Protein AF-A0A7C1SE08-F1 (afdb_monomer_lite)

Structure (mmCIF, N/CA/C/O backbone):
data_AF-A0A7C1SE08-F1
#
_entry.id   AF-A0A7C1SE08-F1
#
loop_
_atom_site.group_PDB
_atom_site.id
_atom_site.type_symbol
_atom_site.label_atom_id
_atom_site.label_alt_id
_atom_site.label_comp_id
_atom_site.label_asym_id
_atom_site.label_entity_id
_atom_site.label_seq_id
_atom_site.pdbx_PDB_ins_code
_atom_site.Cartn_x
_atom_site.Cartn_y
_atom_site.Cartn_z
_atom_site.occupancy
_atom_site.B_iso_or_equiv
_atom_site.auth_seq_id
_atom_site.auth_comp_id
_atom_site.auth_asym_id
_atom_site.auth_atom_id
_atom_site.pdbx_PDB_model_num
ATOM 1 N N . MET A 1 1 ? 2.622 20.013 -1.607 1.00 65.94 1 MET A N 1
ATOM 2 C CA . MET A 1 1 ? 3.720 19.716 -0.665 1.00 65.94 1 MET A CA 1
ATOM 3 C C . MET A 1 1 ? 4.089 18.278 -0.901 1.00 65.94 1 MET A C 1
ATOM 5 O O . MET A 1 1 ? 3.210 17.428 -0.810 1.00 65.94 1 MET A O 1
ATOM 9 N N . ASN A 1 2 ? 5.343 18.041 -1.253 1.00 85.00 2 ASN A N 1
ATOM 10 C CA . ASN A 1 2 ? 5.861 16.715 -1.514 1.00 85.00 2 ASN A CA 1
ATOM 11 C C . ASN A 1 2 ? 5.865 15.895 -0.222 1.00 85.00 2 ASN A C 1
ATOM 13 O O . ASN A 1 2 ? 6.153 16.416 0.859 1.00 85.00 2 ASN A O 1
ATOM 17 N N . LYS A 1 3 ? 5.528 14.614 -0.337 1.00 89.38 3 LYS A N 1
ATOM 18 C CA . LYS A 1 3 ? 5.565 13.662 0.776 1.00 89.38 3 LYS A CA 1
ATOM 19 C C . LYS A 1 3 ? 6.425 12.482 0.367 1.00 89.38 3 LYS A C 1
ATOM 21 O O . LYS A 1 3 ? 6.331 12.016 -0.763 1.00 89.38 3 LYS A O 1
ATOM 26 N N . ILE A 1 4 ? 7.257 12.015 1.288 1.00 93.31 4 ILE A N 1
ATOM 27 C CA . ILE A 1 4 ? 8.080 10.823 1.098 1.00 93.31 4 ILE A CA 1
ATOM 28 C C . ILE A 1 4 ? 7.867 9.930 2.309 1.00 93.31 4 ILE A C 1
ATOM 30 O O . ILE A 1 4 ? 7.887 10.412 3.446 1.00 93.31 4 ILE A O 1
ATOM 34 N N . LYS A 1 5 ? 7.648 8.639 2.073 1.00 92.38 5 LYS A N 1
ATOM 35 C CA . LYS A 1 5 ? 7.563 7.635 3.128 1.00 92.38 5 LYS A CA 1
ATOM 36 C C . LYS A 1 5 ? 8.335 6.399 2.709 1.00 92.38 5 LYS A C 1
ATOM 38 O O . LYS A 1 5 ? 8.079 5.850 1.648 1.00 92.38 5 LYS A O 1
ATOM 43 N N . VAL A 1 6 ? 9.241 5.965 3.572 1.00 94.88 6 VAL A N 1
ATOM 44 C CA . VAL A 1 6 ? 9.980 4.713 3.414 1.00 94.88 6 VAL A CA 1
ATOM 45 C C . VAL A 1 6 ? 9.504 3.697 4.437 1.00 94.88 6 VAL A C 1
ATOM 47 O O . VAL A 1 6 ? 9.004 4.071 5.505 1.00 94.88 6 VAL A O 1
ATOM 50 N N . GLY A 1 7 ? 9.663 2.421 4.127 1.00 93.06 7 GLY A N 1
ATOM 51 C CA . GLY A 1 7 ? 9.346 1.343 5.049 1.00 93.06 7 GLY A CA 1
ATOM 52 C C . GLY A 1 7 ? 9.800 -0.005 4.520 1.00 93.06 7 GLY A C 1
ATOM 53 O O . GLY A 1 7 ? 10.471 -0.088 3.495 1.00 93.06 7 GLY A O 1
ATOM 54 N N . HIS A 1 8 ? 9.434 -1.048 5.252 1.00 95.31 8 HIS A N 1
ATOM 55 C CA . HIS A 1 8 ? 9.582 -2.425 4.811 1.00 95.31 8 HIS A CA 1
ATOM 56 C C . HIS A 1 8 ? 8.419 -3.260 5.341 1.00 95.31 8 HIS A C 1
ATOM 58 O O . HIS A 1 8 ? 7.727 -2.833 6.275 1.00 95.31 8 HIS A O 1
ATOM 64 N N . TYR A 1 9 ? 8.211 -4.427 4.748 1.00 92.69 9 TYR A N 1
ATOM 65 C CA . TYR A 1 9 ? 7.301 -5.446 5.249 1.00 92.69 9 TYR A CA 1
ATOM 66 C C . TYR A 1 9 ? 7.782 -6.842 4.834 1.00 92.69 9 TYR A C 1
ATOM 68 O O . TYR A 1 9 ? 8.496 -6.990 3.846 1.00 92.69 9 TYR A O 1
ATOM 76 N N . GLU A 1 10 ? 7.380 -7.850 5.602 1.00 94.81 10 GLU A N 1
ATOM 77 C CA . GLU A 1 10 ? 7.523 -9.265 5.252 1.00 94.81 10 GLU A CA 1
ATOM 78 C C . GLU A 1 10 ? 6.186 -9.743 4.669 1.00 94.81 10 GLU A C 1
ATOM 80 O O . GLU A 1 10 ? 5.126 -9.504 5.259 1.00 94.81 10 GLU A O 1
ATOM 85 N N . ALA A 1 11 ? 6.220 -10.328 3.476 1.00 92.00 11 ALA A N 1
ATOM 86 C CA . ALA A 1 11 ? 5.040 -10.818 2.773 1.00 92.00 11 ALA A CA 1
ATOM 87 C C . ALA A 1 11 ? 4.552 -12.170 3.331 1.00 92.00 11 ALA A C 1
ATOM 89 O O . ALA A 1 11 ? 5.339 -12.948 3.862 1.00 92.00 11 ALA A O 1
ATOM 90 N N . ASP A 1 12 ? 3.258 -12.466 3.156 1.00 91.25 12 ASP A N 1
ATOM 91 C CA . ASP A 1 12 ? 2.594 -13.716 3.588 1.00 91.25 12 ASP A CA 1
ATOM 92 C C . ASP A 1 12 ? 1.600 -14.211 2.516 1.00 91.25 12 ASP A C 1
ATOM 94 O O . ASP A 1 12 ? 0.405 -14.349 2.772 1.00 91.25 12 ASP A O 1
ATOM 98 N N . ASP A 1 13 ? 2.058 -14.342 1.262 1.00 89.69 13 ASP A N 1
ATOM 99 C CA . ASP A 1 13 ? 1.285 -14.789 0.074 1.00 89.69 13 ASP A CA 1
ATOM 100 C C . ASP A 1 13 ? 0.012 -13.975 -0.275 1.00 89.69 13 ASP A C 1
ATOM 102 O O . ASP A 1 13 ? -0.716 -14.276 -1.225 1.00 89.69 13 ASP A O 1
ATOM 106 N N . GLY A 1 14 ? -0.304 -12.955 0.520 1.00 90.50 14 GLY A N 1
ATOM 107 C CA . GLY A 1 14 ? -1.557 -12.219 0.482 1.00 90.50 14 GLY A CA 1
ATOM 108 C C . GLY A 1 14 ? -1.449 -10.846 -0.166 1.00 90.50 14 GLY A C 1
ATOM 109 O O . GLY A 1 14 ? -0.377 -10.334 -0.478 1.00 90.50 14 GLY A O 1
ATOM 110 N N . ILE A 1 15 ? -2.612 -10.215 -0.325 1.00 89.56 15 ILE A N 1
ATOM 111 C CA . ILE A 1 15 ? -2.698 -8.806 -0.707 1.00 89.56 15 ILE A CA 1
ATOM 112 C C . ILE A 1 15 ? -2.131 -7.952 0.428 1.00 89.56 15 ILE A C 1
ATOM 114 O O . ILE A 1 15 ? -2.574 -8.060 1.576 1.00 89.56 15 ILE A O 1
ATOM 118 N N . VAL A 1 16 ? -1.229 -7.034 0.092 1.00 89.62 16 VAL A N 1
ATOM 119 C CA . VAL A 1 16 ? -0.645 -6.097 1.055 1.00 89.62 16 VAL A CA 1
ATOM 120 C C . VAL A 1 16 ? -1.288 -4.729 0.880 1.00 89.62 16 VAL A C 1
ATOM 122 O O . VAL A 1 16 ? -1.352 -4.185 -0.217 1.00 89.62 16 VAL A O 1
ATOM 125 N N . ASN A 1 17 ? -1.770 -4.155 1.980 1.00 87.44 17 ASN A N 1
ATOM 126 C CA . ASN A 1 17 ? -2.315 -2.801 2.001 1.00 87.44 17 ASN A CA 1
ATOM 127 C C . ASN A 1 17 ? -1.356 -1.914 2.786 1.00 87.44 17 ASN A C 1
ATOM 129 O O . ASN A 1 17 ? -1.177 -2.114 3.989 1.00 87.44 17 ASN A O 1
ATOM 133 N N . LEU A 1 18 ? -0.741 -0.942 2.112 1.00 87.12 18 LEU A N 1
ATOM 134 C CA . LEU A 1 18 ? 0.211 -0.029 2.738 1.00 87.12 18 LEU A CA 1
ATOM 135 C C . LEU A 1 18 ? -0.448 1.329 3.015 1.00 87.12 18 LEU A C 1
ATOM 137 O O . LEU A 1 18 ? -0.583 2.138 2.095 1.00 87.12 18 LEU A O 1
ATOM 141 N N . PRO A 1 19 ? -0.811 1.637 4.279 1.00 83.31 19 PRO A N 1
ATOM 142 C CA . PRO A 1 19 ? -1.336 2.945 4.655 1.00 83.31 19 PRO A CA 1
ATOM 143 C C . PRO A 1 19 ? -0.211 3.974 4.713 1.00 83.31 19 PRO A C 1
ATOM 145 O O . PRO A 1 19 ? 0.543 4.102 5.689 1.00 83.31 19 PRO A O 1
ATOM 148 N N . LEU A 1 20 ? -0.093 4.749 3.642 1.00 83.62 20 LEU A N 1
ATOM 149 C CA . LEU A 1 20 ? 0.953 5.752 3.494 1.00 83.62 20 LEU A CA 1
ATOM 150 C C . LEU A 1 20 ? 0.546 7.101 4.102 1.00 83.62 20 LEU A C 1
ATOM 152 O O . LEU A 1 20 ? 1.415 7.831 4.582 1.00 83.62 20 LEU A O 1
ATOM 156 N N . GLY A 1 21 ? -0.759 7.385 4.186 1.00 80.50 21 GLY A N 1
ATOM 157 C CA . GLY A 1 21 ? -1.307 8.690 4.588 1.00 80.50 21 GLY A CA 1
ATOM 158 C C . GLY A 1 21 ? -1.308 9.713 3.443 1.00 80.50 21 GLY A C 1
ATOM 159 O O . GLY A 1 21 ? -1.426 10.922 3.659 1.00 80.50 21 GLY A O 1
ATOM 160 N N . PHE A 1 22 ? -1.084 9.224 2.226 1.00 85.75 22 PHE A N 1
ATOM 161 C CA . PHE A 1 22 ? -1.256 9.908 0.953 1.00 85.75 22 PHE A CA 1
ATOM 162 C C . PHE A 1 22 ? -1.278 8.858 -0.159 1.00 85.75 22 PHE A C 1
ATOM 164 O O . PHE A 1 22 ? -0.749 7.764 0.026 1.00 85.75 22 PHE A O 1
ATOM 171 N N . ILE A 1 23 ? -1.857 9.194 -1.310 1.00 89.69 23 ILE A N 1
ATOM 172 C CA . ILE A 1 23 ? -1.666 8.394 -2.522 1.00 89.69 23 ILE A CA 1
ATOM 173 C C . ILE A 1 23 ? -0.328 8.816 -3.138 1.00 89.69 23 ILE A C 1
ATOM 175 O O . ILE A 1 23 ? -0.188 10.002 -3.470 1.00 89.69 23 ILE A O 1
ATOM 179 N N . PRO A 1 24 ? 0.662 7.919 -3.257 1.00 93.00 24 PRO A N 1
ATOM 180 C CA . PRO A 1 24 ? 1.905 8.248 -3.936 1.00 93.00 24 PRO A CA 1
ATOM 181 C C . PRO A 1 24 ? 1.669 8.467 -5.433 1.00 93.00 24 PRO A C 1
ATOM 183 O O . PRO A 1 24 ? 0.762 7.889 -6.025 1.00 93.00 24 PRO A O 1
ATOM 186 N N . ASP A 1 25 ? 2.508 9.300 -6.037 1.00 95.06 25 ASP A N 1
ATOM 187 C CA . ASP A 1 25 ? 2.645 9.392 -7.491 1.00 95.06 25 ASP A CA 1
ATOM 188 C C . ASP A 1 25 ? 3.605 8.318 -8.011 1.00 95.06 25 ASP A C 1
ATOM 190 O O . ASP A 1 25 ? 3.446 7.854 -9.136 1.00 95.06 25 ASP A O 1
ATOM 194 N N . VAL A 1 26 ? 4.581 7.914 -7.184 1.00 95.75 26 VAL A N 1
ATOM 195 C CA . VAL A 1 26 ? 5.557 6.861 -7.486 1.00 95.75 26 VAL A CA 1
ATOM 196 C C . VAL A 1 26 ? 5.765 5.959 -6.277 1.00 95.75 26 VAL A C 1
ATOM 198 O O . VAL A 1 26 ? 5.911 6.442 -5.148 1.00 95.75 26 VAL A O 1
ATOM 201 N N . ILE A 1 27 ? 5.834 4.658 -6.536 1.00 96.94 27 ILE A N 1
ATOM 202 C CA . ILE A 1 27 ? 6.339 3.650 -5.609 1.00 96.94 27 ILE A CA 1
ATOM 203 C C . ILE A 1 27 ? 7.516 2.926 -6.248 1.00 96.94 27 ILE A C 1
ATOM 205 O O . ILE A 1 27 ? 7.426 2.458 -7.382 1.00 96.94 27 ILE A O 1
ATOM 209 N N . ASP A 1 28 ? 8.595 2.839 -5.479 1.00 97.62 28 ASP A N 1
ATOM 210 C CA . ASP A 1 28 ? 9.741 1.974 -5.726 1.00 97.62 28 ASP A CA 1
ATOM 211 C C . ASP A 1 28 ? 9.775 0.908 -4.630 1.00 97.62 28 ASP A C 1
ATOM 213 O O . ASP A 1 28 ? 9.623 1.242 -3.450 1.00 97.62 28 ASP A O 1
ATOM 217 N N . MET A 1 29 ? 9.958 -0.354 -5.007 1.00 97.50 29 MET A N 1
ATOM 218 C CA . MET A 1 29 ? 10.061 -1.479 -4.084 1.00 97.50 29 MET A CA 1
ATOM 219 C C . MET A 1 29 ? 11.193 -2.415 -4.486 1.00 97.50 29 MET A C 1
ATOM 221 O O . MET A 1 29 ? 11.303 -2.776 -5.654 1.00 97.50 29 MET A O 1
ATOM 225 N N . ASP A 1 30 ? 11.983 -2.844 -3.510 1.00 97.56 30 ASP A N 1
ATOM 226 C CA . ASP A 1 30 ? 13.096 -3.771 -3.690 1.00 97.56 30 ASP A CA 1
ATOM 227 C C . ASP A 1 30 ? 12.901 -4.989 -2.789 1.00 97.56 30 ASP A C 1
ATOM 229 O O . ASP A 1 30 ? 12.692 -4.848 -1.578 1.00 97.56 30 ASP A O 1
ATOM 233 N N . GLU A 1 31 ? 12.982 -6.180 -3.377 1.00 96.50 31 GLU A N 1
ATOM 234 C CA . GLU A 1 31 ? 13.095 -7.424 -2.626 1.00 96.50 31 GLU A CA 1
ATOM 235 C C . GLU A 1 31 ? 14.503 -7.516 -2.024 1.00 96.50 31 GLU A C 1
ATOM 237 O O . GLU A 1 31 ? 15.511 -7.214 -2.667 1.00 96.50 31 GLU A O 1
ATOM 242 N N . VAL A 1 32 ? 14.596 -7.945 -0.770 1.00 93.75 32 VAL A N 1
ATOM 243 C CA . VAL A 1 32 ? 15.867 -8.130 -0.070 1.00 93.75 32 VAL A CA 1
ATOM 244 C C . VAL A 1 32 ? 15.946 -9.552 0.484 1.00 93.75 32 VAL A C 1
ATOM 246 O O . VAL A 1 32 ? 14.943 -10.202 0.757 1.00 93.7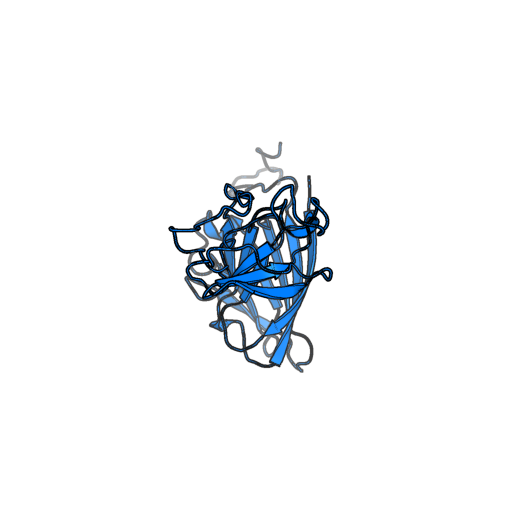5 32 VAL A O 1
ATOM 249 N N . GLY A 1 33 ? 17.170 -10.065 0.622 1.00 87.69 33 GLY A N 1
ATOM 250 C CA . GLY A 1 33 ? 17.424 -11.387 1.203 1.00 87.69 33 GLY A CA 1
ATOM 251 C C . GLY A 1 33 ? 17.469 -12.534 0.190 1.00 87.69 33 GLY A C 1
ATOM 252 O O . GLY A 1 33 ? 17.775 -13.664 0.572 1.00 87.69 33 GLY A O 1
ATOM 253 N N . THR A 1 34 ? 17.257 -12.257 -1.099 1.00 89.50 34 THR A N 1
ATOM 254 C CA . THR A 1 34 ? 17.383 -13.237 -2.187 1.00 89.50 34 THR A CA 1
ATOM 255 C C . THR A 1 34 ? 18.678 -13.047 -2.985 1.00 89.50 34 THR A C 1
ATOM 257 O O . THR A 1 34 ? 19.375 -12.039 -2.877 1.00 89.50 34 THR A O 1
ATOM 260 N N . THR A 1 35 ? 19.060 -14.062 -3.771 1.00 92.06 35 THR A N 1
ATOM 261 C CA . THR A 1 35 ? 20.234 -13.965 -4.670 1.00 92.06 35 THR A CA 1
ATOM 262 C C . THR A 1 35 ? 19.946 -13.088 -5.891 1.00 92.06 35 THR A C 1
ATOM 264 O O . THR A 1 35 ? 20.869 -12.530 -6.475 1.00 92.06 35 THR A O 1
ATOM 267 N N . ASN A 1 36 ? 18.669 -12.975 -6.247 1.00 93.06 36 ASN A N 1
ATOM 268 C CA . ASN A 1 36 ? 18.163 -12.381 -7.471 1.00 93.06 36 ASN A CA 1
ATOM 269 C C . ASN A 1 36 ? 16.984 -11.470 -7.091 1.00 93.06 36 ASN A C 1
ATOM 271 O O . ASN A 1 36 ? 15.845 -11.888 -7.274 1.00 93.06 36 ASN A O 1
ATOM 275 N N . PRO A 1 37 ? 17.247 -10.291 -6.503 1.00 94.12 37 PRO A N 1
ATOM 276 C CA . PRO A 1 37 ? 16.202 -9.438 -5.953 1.00 94.12 37 PRO A CA 1
ATOM 277 C C . PRO A 1 37 ? 15.347 -8.815 -7.051 1.00 94.12 37 PRO A C 1
ATOM 279 O O . PRO A 1 37 ? 15.872 -8.181 -7.972 1.00 94.12 37 PRO A O 1
ATOM 282 N N . ASP A 1 38 ? 14.036 -8.966 -6.928 1.00 96.31 38 ASP A N 1
ATOM 283 C CA . ASP A 1 38 ? 13.084 -8.278 -7.790 1.00 96.31 38 ASP A CA 1
ATOM 284 C C . ASP A 1 38 ? 12.979 -6.785 -7.434 1.00 96.31 38 ASP A C 1
ATOM 286 O O . ASP A 1 38 ? 13.023 -6.390 -6.267 1.00 96.31 38 ASP A O 1
ATOM 290 N N . HIS A 1 39 ? 12.802 -5.944 -8.456 1.00 96.94 39 HIS A N 1
ATOM 291 C CA . HIS A 1 39 ? 12.538 -4.512 -8.296 1.00 96.94 39 HIS A CA 1
ATOM 292 C C . HIS A 1 39 ? 11.209 -4.148 -8.947 1.00 96.94 39 HIS A C 1
ATOM 294 O O . HIS A 1 39 ? 11.006 -4.406 -10.134 1.00 96.94 39 HIS A O 1
ATOM 300 N N . ILE A 1 40 ? 10.317 -3.503 -8.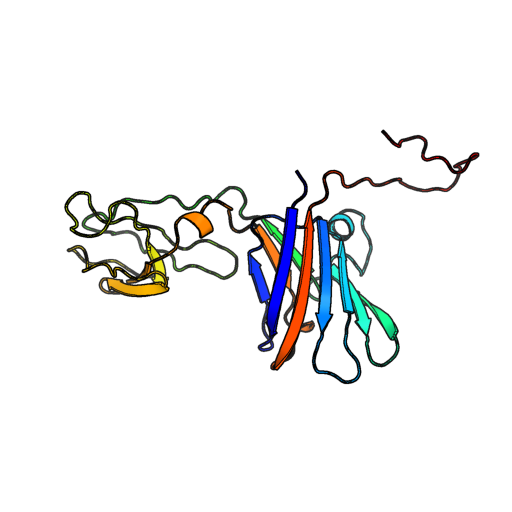203 1.00 96.75 40 ILE A N 1
ATOM 301 C CA . ILE A 1 40 ? 9.011 -3.071 -8.698 1.00 96.75 40 ILE A CA 1
ATOM 302 C C . ILE A 1 40 ? 8.955 -1.552 -8.704 1.00 96.75 40 ILE A C 1
ATOM 304 O O . ILE A 1 40 ? 9.278 -0.889 -7.718 1.00 96.75 40 ILE A O 1
ATOM 308 N N . ARG A 1 41 ? 8.477 -1.005 -9.820 1.00 96.25 41 ARG A N 1
ATOM 309 C CA . ARG A 1 41 ? 8.201 0.419 -9.969 1.00 96.25 41 ARG A CA 1
ATOM 310 C C . ARG A 1 41 ? 6.791 0.636 -10.488 1.00 96.25 41 ARG A C 1
ATOM 312 O O . ARG A 1 41 ? 6.395 0.061 -11.502 1.00 96.25 41 ARG A O 1
ATOM 319 N N . TRP A 1 42 ? 6.063 1.516 -9.816 1.00 95.88 42 TRP A N 1
ATOM 320 C CA . TRP A 1 42 ? 4.711 1.914 -10.187 1.00 95.88 42 TRP A CA 1
ATOM 321 C C . TRP A 1 42 ? 4.593 3.433 -10.211 1.00 95.88 42 TRP A C 1
ATOM 323 O O . TRP A 1 42 ? 5.020 4.107 -9.271 1.00 95.88 42 TRP A O 1
ATOM 333 N N . TYR A 1 43 ? 3.998 3.960 -11.278 1.00 94.00 43 TYR A N 1
ATOM 334 C CA . TYR A 1 43 ? 3.614 5.361 -11.390 1.00 94.00 43 TYR A CA 1
ATOM 335 C C . TYR A 1 43 ? 2.097 5.449 -11.420 1.00 94.00 43 TYR A C 1
ATOM 337 O O . TYR A 1 43 ? 1.467 4.830 -12.271 1.00 94.00 43 TYR A O 1
ATOM 345 N N . ARG A 1 44 ? 1.502 6.300 -10.583 1.00 91.31 44 ARG A N 1
ATOM 346 C CA . ARG A 1 44 ? 0.043 6.485 -10.571 1.00 91.31 44 ARG A CA 1
ATOM 347 C C . ARG A 1 44 ? -0.508 6.902 -11.937 1.00 91.31 44 ARG A C 1
ATOM 349 O O . ARG A 1 44 ? -1.601 6.498 -12.313 1.00 91.31 44 ARG A O 1
ATOM 356 N N . ALA A 1 45 ? 0.253 7.698 -12.684 1.00 88.00 45 ALA A N 1
ATOM 357 C CA . ALA A 1 45 ? -0.133 8.148 -14.018 1.00 88.00 45 ALA A CA 1
ATOM 358 C C . ALA A 1 45 ? -0.340 6.978 -15.007 1.00 88.00 45 ALA A C 1
ATOM 360 O O . ALA A 1 45 ? -1.202 7.067 -15.874 1.00 88.00 45 ALA A O 1
ATOM 361 N N . GLN A 1 46 ? 0.324 5.826 -14.807 1.00 87.31 46 GLN A N 1
ATOM 362 C CA . GLN A 1 46 ? 0.130 4.633 -15.647 1.00 87.31 46 GLN A CA 1
ATOM 363 C C . GLN A 1 46 ? -1.308 4.099 -15.620 1.00 87.31 46 GLN A C 1
ATOM 365 O O . GLN A 1 46 ? -1.738 3.499 -16.605 1.00 87.31 46 GLN A O 1
ATOM 370 N N . GLU A 1 47 ? -2.060 4.333 -14.537 1.00 80.31 47 GLU A N 1
ATOM 371 C CA . GLU A 1 47 ? -3.481 3.974 -14.462 1.00 80.31 47 GLU A CA 1
ATOM 372 C C . GLU A 1 47 ? -4.353 4.856 -15.374 1.00 80.31 47 GLU A C 1
ATOM 374 O O . GLU A 1 47 ? -5.399 4.411 -15.841 1.00 80.31 47 GLU A O 1
ATOM 379 N N . THR A 1 48 ? -3.944 6.106 -15.619 1.00 74.44 48 THR A N 1
ATOM 380 C CA . THR A 1 48 ? -4.723 7.094 -16.387 1.00 74.44 48 THR A CA 1
ATOM 381 C C . THR A 1 48 ? -4.313 7.132 -17.858 1.00 74.44 48 THR A C 1
ATOM 383 O O . THR A 1 48 ? -5.176 7.213 -18.728 1.00 74.44 48 THR A O 1
ATOM 386 N N . ASP A 1 49 ? -3.019 6.999 -18.143 1.00 74.69 49 ASP A N 1
ATOM 387 C CA . ASP A 1 49 ? -2.435 7.292 -19.460 1.00 74.69 49 ASP A CA 1
ATOM 388 C C . ASP A 1 49 ? -2.495 6.095 -20.435 1.00 74.69 49 ASP A C 1
ATOM 390 O O . ASP A 1 49 ? -1.679 5.967 -21.344 1.00 74.69 49 ASP A O 1
ATOM 394 N N . GLU A 1 50 ? -3.452 5.179 -20.233 1.00 61.28 50 GLU A N 1
ATOM 395 C CA . GLU A 1 50 ? -3.721 4.023 -21.104 1.00 61.28 50 GLU A CA 1
ATOM 396 C C . GLU A 1 50 ? -2.483 3.167 -21.438 1.00 61.28 50 GLU A C 1
ATOM 398 O O . GLU A 1 50 ? -2.389 2.583 -22.525 1.00 61.28 50 GLU A O 1
ATOM 403 N N . ALA A 1 51 ? -1.536 3.037 -20.499 1.00 62.38 51 ALA A N 1
ATOM 404 C CA . ALA A 1 51 ? -0.343 2.207 -20.651 1.00 62.38 51 ALA A CA 1
ATOM 405 C C . ALA A 1 51 ? -0.726 0.716 -20.649 1.00 62.38 51 ALA A C 1
ATOM 407 O O . ALA A 1 51 ? -0.473 -0.006 -19.686 1.00 62.38 51 ALA A O 1
ATOM 408 N N . SER A 1 52 ? -1.366 0.264 -21.730 1.00 73.06 52 SER A N 1
ATOM 409 C CA . SER A 1 52 ? -2.020 -1.035 -21.849 1.00 73.06 52 SER A CA 1
ATOM 410 C C . SER A 1 52 ? -1.061 -2.160 -21.467 1.00 73.06 52 SER A C 1
ATOM 412 O O . SER A 1 52 ? -0.002 -2.350 -22.079 1.00 73.06 52 SER A O 1
ATOM 414 N N . GLY A 1 53 ? -1.448 -2.895 -20.428 1.00 75.81 53 GLY A N 1
ATOM 415 C CA . GLY A 1 53 ? -0.702 -3.998 -19.836 1.00 75.81 53 GLY A CA 1
ATOM 416 C C . GLY A 1 53 ? 0.292 -3.612 -18.736 1.00 75.81 53 GLY A C 1
ATOM 417 O O . GLY A 1 53 ? 0.908 -4.523 -18.204 1.00 75.81 53 GLY A O 1
ATOM 418 N N . SER A 1 54 ? 0.473 -2.325 -18.414 1.00 83.88 54 SER A N 1
ATOM 419 C CA . SER A 1 54 ? 1.387 -1.793 -17.377 1.00 83.88 54 SER A CA 1
ATOM 420 C C . SER A 1 54 ? 0.711 -0.820 -16.402 1.00 83.88 54 SER A C 1
ATOM 422 O O . SER A 1 54 ? 1.398 -0.067 -15.713 1.00 83.88 54 SER A O 1
ATOM 424 N N . GLN A 1 55 ? -0.622 -0.799 -16.362 1.00 90.62 55 GLN A N 1
ATOM 425 C CA . GLN A 1 55 ? -1.390 0.123 -15.520 1.00 90.62 55 GLN A CA 1
ATOM 426 C C . GLN A 1 55 ? -1.066 -0.046 -14.031 1.00 90.62 55 GLN A C 1
ATOM 428 O O . GLN A 1 55 ? -1.110 0.917 -13.272 1.00 90.62 55 GLN A O 1
ATOM 433 N N . GLU A 1 56 ? -0.673 -1.254 -13.631 1.00 92.12 56 GLU A N 1
ATOM 434 C CA . GLU A 1 56 ? -0.374 -1.600 -12.244 1.00 92.12 56 GLU A CA 1
ATOM 435 C C . GLU A 1 56 ? 1.138 -1.709 -11.981 1.00 92.12 56 GLU A C 1
ATOM 437 O O . GLU A 1 56 ? 1.578 -2.226 -10.955 1.00 92.12 56 GLU A O 1
ATOM 442 N N . GLY A 1 57 ? 1.957 -1.171 -12.890 1.00 93.50 57 GLY A N 1
ATOM 443 C CA . GLY A 1 57 ? 3.398 -1.017 -12.722 1.00 93.50 57 GLY A CA 1
ATOM 444 C C . GLY A 1 57 ? 4.226 -1.973 -13.572 1.00 93.50 57 GLY A C 1
ATOM 445 O O . GLY A 1 57 ? 3.773 -2.565 -14.555 1.00 93.50 57 GLY A O 1
ATOM 446 N N . MET A 1 58 ? 5.501 -2.079 -13.217 1.00 95.00 58 MET A N 1
ATOM 447 C CA . MET A 1 58 ? 6.475 -2.939 -13.879 1.00 95.00 58 MET A CA 1
ATOM 448 C C . MET A 1 58 ? 7.370 -3.598 -12.839 1.00 95.00 58 MET A C 1
ATOM 450 O O . MET A 1 58 ? 7.760 -2.963 -11.860 1.00 95.00 58 MET A O 1
ATOM 454 N N . ILE A 1 59 ? 7.735 -4.849 -13.094 1.00 95.62 59 ILE A N 1
ATOM 455 C CA . ILE A 1 59 ? 8.701 -5.604 -12.301 1.00 95.62 59 ILE A CA 1
ATOM 456 C C . ILE A 1 59 ? 9.937 -5.884 -13.148 1.00 95.62 59 ILE A C 1
ATOM 458 O O . ILE A 1 59 ? 9.832 -6.325 -14.290 1.00 95.62 59 ILE A O 1
ATOM 462 N N . THR A 1 60 ? 11.111 -5.612 -12.597 1.00 96.94 60 THR A N 1
ATOM 463 C CA . THR A 1 60 ? 12.391 -6.091 -13.111 1.00 96.94 60 THR A CA 1
ATOM 464 C C . THR A 1 60 ? 12.731 -7.347 -12.336 1.00 96.94 60 THR A C 1
ATOM 466 O O . THR A 1 60 ? 12.956 -7.272 -11.129 1.00 96.94 60 THR A O 1
ATOM 469 N N . ASN A 1 61 ? 12.734 -8.486 -13.023 1.00 93.56 61 ASN A N 1
ATOM 470 C CA . ASN A 1 61 ? 13.063 -9.760 -12.405 1.00 93.56 61 ASN A CA 1
ATOM 471 C C . ASN A 1 61 ? 14.557 -9.793 -12.063 1.00 93.56 61 ASN A C 1
ATOM 473 O O . ASN A 1 61 ? 15.405 -9.561 -12.930 1.00 93.56 61 ASN A O 1
ATOM 477 N N . GLY A 1 62 ? 14.890 -10.088 -10.811 1.00 90.44 62 GLY A N 1
ATOM 478 C CA . GLY A 1 62 ? 16.269 -10.091 -10.338 1.00 90.44 62 GLY A CA 1
ATOM 479 C C . GLY A 1 62 ? 17.144 -11.184 -10.953 1.00 90.44 62 GLY A C 1
ATOM 480 O O . GLY A 1 62 ? 18.370 -11.091 -10.902 1.00 90.44 62 GLY A O 1
ATOM 481 N N . ALA A 1 63 ? 16.546 -12.232 -11.527 1.00 91.25 63 ALA A N 1
ATOM 482 C CA . ALA A 1 63 ? 17.263 -13.393 -12.049 1.00 91.25 63 ALA A CA 1
ATOM 483 C C . ALA A 1 63 ? 17.786 -13.188 -13.473 1.00 91.25 63 ALA A C 1
ATOM 485 O O . ALA A 1 63 ? 18.883 -13.646 -13.798 1.00 91.25 63 ALA A O 1
ATOM 486 N N . ASP A 1 64 ? 17.006 -12.530 -14.329 1.00 92.88 64 ASP A N 1
ATOM 487 C CA . ASP A 1 64 ? 17.325 -12.333 -15.747 1.00 92.88 64 ASP A CA 1
ATOM 488 C C . ASP A 1 64 ? 17.326 -10.857 -16.180 1.00 92.88 64 ASP A C 1
ATOM 490 O O . ASP A 1 64 ? 17.729 -10.546 -17.303 1.00 92.88 64 ASP A O 1
ATOM 494 N N . GLY A 1 65 ? 16.926 -9.940 -15.294 1.00 92.94 65 GLY A N 1
ATOM 495 C CA . GLY A 1 65 ? 16.801 -8.513 -15.579 1.00 92.94 65 GLY A CA 1
ATOM 496 C C . GLY A 1 65 ? 15.640 -8.177 -16.517 1.00 92.94 65 GLY A C 1
ATOM 497 O O . GLY A 1 65 ? 15.562 -7.048 -17.005 1.00 92.94 65 GLY A O 1
ATOM 498 N N . VAL A 1 66 ? 14.758 -9.136 -16.818 1.00 96.00 66 VAL A N 1
ATOM 499 C CA . VAL A 1 66 ? 13.632 -8.918 -17.725 1.00 96.00 66 VAL A CA 1
ATOM 500 C C . VAL A 1 66 ? 12.608 -8.021 -17.046 1.00 96.00 66 VAL A C 1
ATOM 502 O O . VAL A 1 66 ? 12.140 -8.288 -15.939 1.00 96.00 66 VAL A O 1
ATOM 505 N N . ILE A 1 67 ? 12.230 -6.957 -17.753 1.00 94.88 67 ILE A N 1
ATOM 506 C CA . ILE A 1 67 ? 11.170 -6.050 -17.327 1.00 94.88 67 ILE A CA 1
ATOM 507 C C . ILE A 1 67 ? 9.836 -6.606 -17.820 1.00 94.88 67 ILE A C 1
ATOM 509 O O . ILE A 1 67 ? 9.585 -6.679 -19.026 1.00 94.88 67 ILE A O 1
ATOM 513 N N . THR A 1 68 ? 8.976 -6.975 -16.880 1.00 94.50 68 THR A N 1
ATOM 514 C CA . THR A 1 68 ? 7.619 -7.454 -17.136 1.00 94.50 68 THR A CA 1
ATOM 515 C C . THR A 1 68 ? 6.617 -6.381 -16.741 1.00 94.50 68 THR A C 1
ATOM 517 O O . THR A 1 68 ? 6.732 -5.754 -15.688 1.00 94.50 68 THR A O 1
ATOM 520 N N . LYS A 1 69 ? 5.624 -6.156 -17.600 1.00 93.38 69 LYS A N 1
ATOM 521 C CA . LYS A 1 69 ? 4.528 -5.235 -17.312 1.00 93.38 69 LYS A CA 1
ATOM 522 C C . LYS A 1 69 ? 3.485 -5.910 -16.420 1.00 93.38 69 LYS A C 1
ATOM 524 O O . LYS A 1 69 ? 3.147 -7.071 -16.652 1.00 93.38 69 LYS A O 1
ATOM 529 N N . LEU A 1 70 ? 2.979 -5.180 -15.433 1.00 91.62 70 LEU A N 1
ATOM 530 C CA . LEU A 1 70 ? 1.929 -5.639 -14.532 1.00 91.62 70 LEU A CA 1
ATOM 531 C C . LEU A 1 70 ? 0.586 -5.097 -15.032 1.00 91.62 70 LEU A C 1
ATOM 533 O O . LEU A 1 70 ? 0.333 -3.890 -15.005 1.00 91.62 70 LEU A O 1
ATOM 537 N N . GLY A 1 71 ? -0.234 -6.005 -15.561 1.00 82.19 71 GLY A N 1
ATOM 538 C CA . GLY A 1 71 ? -1.595 -5.707 -16.006 1.00 82.19 71 GLY A CA 1
ATOM 539 C C . GLY A 1 71 ? -2.605 -5.784 -14.863 1.00 82.19 71 GLY A C 1
ATOM 540 O O . GLY A 1 71 ? -2.228 -5.957 -13.709 1.00 82.19 71 GLY A O 1
ATOM 541 N N . ASP A 1 72 ? -3.886 -5.696 -15.214 1.00 82.00 72 ASP A N 1
ATOM 542 C CA . ASP A 1 72 ? -5.001 -5.643 -14.267 1.00 82.00 72 ASP A CA 1
ATOM 543 C C . ASP A 1 72 ? -4.974 -6.771 -13.212 1.00 82.00 72 ASP A C 1
ATOM 545 O O . ASP A 1 72 ? -4.851 -7.959 -13.532 1.00 82.00 72 ASP A O 1
ATOM 549 N N . ALA A 1 73 ? -5.166 -6.383 -11.952 1.00 82.50 73 ALA A N 1
ATOM 550 C CA . ALA A 1 73 ? -5.134 -7.186 -10.732 1.00 82.50 73 ALA A CA 1
ATOM 551 C C . ALA A 1 73 ? -3.817 -7.939 -10.436 1.00 82.50 73 ALA A C 1
ATOM 553 O O . ALA A 1 73 ? -3.809 -8.834 -9.583 1.00 82.50 73 ALA A O 1
ATOM 554 N N . ALA A 1 74 ? -2.716 -7.607 -11.111 1.00 89.31 74 ALA A N 1
ATOM 555 C CA . ALA A 1 74 ? -1.422 -8.274 -10.963 1.00 89.31 74 ALA A CA 1
ATOM 556 C C . ALA A 1 74 ? -0.329 -7.394 -10.335 1.00 89.31 74 ALA A C 1
ATOM 558 O O . ALA A 1 74 ? 0.746 -7.913 -10.033 1.00 89.31 74 ALA A O 1
ATOM 559 N N . GLY A 1 75 ? -0.575 -6.099 -10.133 1.00 93.31 75 GLY A N 1
ATOM 560 C CA . GLY A 1 75 ? 0.428 -5.149 -9.668 1.00 93.31 75 GLY A CA 1
ATOM 561 C C . GLY A 1 75 ? -0.003 -4.298 -8.478 1.00 93.31 75 GLY A C 1
ATOM 562 O O . GLY A 1 75 ? -0.474 -4.799 -7.456 1.00 93.31 75 GLY A O 1
ATOM 563 N N . ILE A 1 76 ? 0.257 -3.001 -8.580 1.00 94.69 76 ILE A N 1
ATOM 564 C CA . ILE A 1 76 ? -0.000 -2.001 -7.553 1.00 94.69 76 ILE A CA 1
ATOM 565 C C . ILE A 1 76 ? -1.155 -1.111 -8.006 1.00 94.69 76 ILE A C 1
ATOM 567 O O . ILE A 1 76 ? -1.146 -0.608 -9.124 1.00 94.69 76 ILE A O 1
ATOM 571 N N . THR A 1 77 ? -2.117 -0.881 -7.115 1.00 91.88 77 THR A N 1
ATOM 572 C CA . THR A 1 77 ? -3.232 0.048 -7.353 1.00 91.88 77 THR A CA 1
ATOM 573 C C . THR A 1 77 ? -3.336 1.068 -6.232 1.00 91.88 77 THR A C 1
ATOM 575 O O . THR A 1 77 ? -3.158 0.725 -5.057 1.00 91.88 77 THR A O 1
ATOM 578 N N . ALA A 1 78 ? -3.687 2.309 -6.554 1.00 90.69 78 ALA A N 1
ATOM 579 C CA . ALA A 1 78 ? -3.980 3.312 -5.535 1.00 90.69 78 ALA A CA 1
ATOM 580 C C . ALA A 1 78 ? -5.249 2.963 -4.740 1.00 90.69 78 ALA A C 1
ATOM 582 O O . ALA A 1 78 ? -6.246 2.503 -5.295 1.00 90.69 78 ALA A O 1
ATOM 583 N N . TYR A 1 79 ? -5.262 3.279 -3.444 1.00 86.06 79 TYR A N 1
ATOM 584 C CA . TYR A 1 79 ? -6.520 3.420 -2.716 1.00 86.06 79 TYR A CA 1
ATOM 585 C C . TYR A 1 79 ? -6.598 4.775 -2.028 1.00 86.06 79 TYR A C 1
ATOM 587 O O . TYR A 1 79 ? -5.660 5.243 -1.373 1.00 86.06 79 TYR A O 1
ATOM 595 N N . ASP A 1 80 ? -7.761 5.397 -2.177 1.00 83.62 80 ASP A N 1
ATOM 596 C CA . ASP A 1 80 ? -8.082 6.667 -1.559 1.00 83.62 80 ASP A CA 1
ATOM 597 C C . ASP A 1 80 ? -9.428 6.576 -0.858 1.00 83.62 80 ASP A C 1
ATOM 599 O O . ASP A 1 80 ? -10.487 6.708 -1.470 1.00 83.62 80 ASP A O 1
ATOM 603 N N . THR A 1 81 ? -9.408 6.400 0.459 1.00 69.81 81 THR A N 1
ATOM 604 C CA . THR A 1 81 ? -10.623 6.598 1.253 1.00 69.81 81 THR A CA 1
ATOM 605 C C . THR A 1 81 ? -10.797 8.057 1.675 1.00 69.81 81 THR A C 1
ATOM 607 O O . THR A 1 81 ? -11.470 8.306 2.678 1.00 69.81 81 THR A O 1
ATOM 610 N N . GLY A 1 82 ? -10.144 9.007 0.991 1.00 56.84 8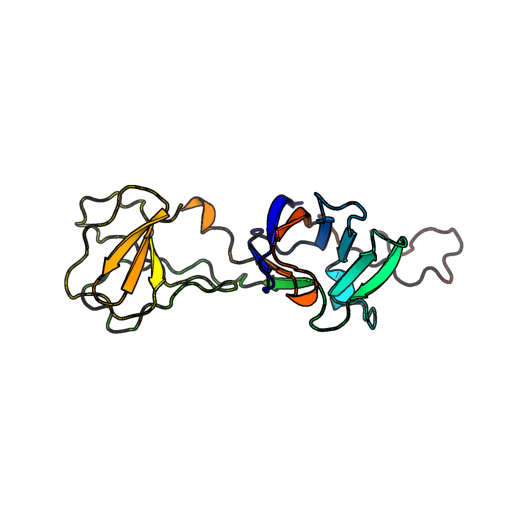2 GLY A N 1
ATOM 611 C CA . GLY A 1 82 ? -9.817 10.404 1.331 1.00 56.84 82 GLY A CA 1
ATOM 612 C C . GLY A 1 82 ? -10.950 11.348 1.715 1.00 56.84 82 GLY A C 1
ATOM 613 O O . GLY A 1 82 ? -10.771 12.560 1.765 1.00 56.84 82 GLY A O 1
ATOM 614 N N . THR A 1 83 ? -12.109 10.814 2.060 1.00 52.50 83 THR A N 1
ATOM 615 C CA . THR A 1 83 ? -13.234 11.511 2.684 1.00 52.50 83 THR A CA 1
ATOM 616 C C . THR A 1 83 ? -13.611 10.960 4.064 1.00 52.50 83 THR A C 1
ATOM 618 O O . THR A 1 83 ? -14.466 11.537 4.729 1.00 52.50 83 THR A O 1
ATOM 621 N N . GLN A 1 84 ? -12.960 9.904 4.559 1.00 54.28 84 GLN A N 1
ATOM 622 C CA . GLN A 1 84 ? -13.261 9.294 5.858 1.00 54.28 84 GLN A CA 1
ATOM 623 C C . GLN A 1 84 ? -12.139 9.546 6.869 1.00 54.28 84 GLN A C 1
ATOM 625 O O . GLN A 1 84 ? -11.470 8.616 7.319 1.00 54.28 84 GLN A O 1
ATOM 630 N N . ALA A 1 85 ? -11.951 10.803 7.289 1.00 58.12 85 ALA A N 1
ATOM 631 C CA . ALA A 1 85 ? -11.486 10.979 8.663 1.00 58.12 85 ALA A CA 1
ATOM 632 C C . ALA A 1 85 ? -12.515 10.246 9.537 1.00 58.12 85 ALA A C 1
ATOM 634 O O . ALA A 1 85 ? -13.711 10.547 9.418 1.00 58.12 85 ALA A O 1
ATOM 635 N N . PRO A 1 86 ? -12.116 9.233 10.322 1.00 63.34 86 PRO A N 1
ATOM 636 C CA . PRO A 1 86 ? -13.091 8.447 11.044 1.00 63.34 86 PRO A CA 1
ATOM 637 C C . PRO A 1 86 ? -13.902 9.368 11.947 1.00 63.34 86 PRO A C 1
ATOM 639 O O . PRO A 1 86 ? -13.357 10.201 12.674 1.00 63.34 86 PRO A O 1
ATOM 642 N N . THR A 1 87 ? -15.227 9.246 11.885 1.00 72.19 87 THR A N 1
ATOM 643 C CA . THR A 1 87 ? -16.074 9.955 12.841 1.00 72.19 87 THR A CA 1
ATOM 644 C C . THR A 1 87 ? -15.831 9.338 14.210 1.00 72.19 87 THR A C 1
ATOM 646 O O . THR A 1 87 ? -16.222 8.197 14.463 1.00 72.19 87 THR A O 1
ATOM 649 N N . ILE A 1 88 ? -15.172 10.092 15.088 1.00 79.31 88 ILE A N 1
ATOM 650 C CA . ILE A 1 88 ? -14.959 9.689 16.474 1.00 79.31 88 ILE A CA 1
ATOM 651 C C . ILE A 1 88 ? -16.254 9.967 17.225 1.00 79.31 88 ILE A C 1
ATOM 653 O O . ILE A 1 88 ? -16.577 11.113 17.547 1.00 79.31 88 ILE A O 1
ATOM 657 N N . ASN A 1 89 ? -17.002 8.906 17.495 1.00 80.06 89 ASN A N 1
ATOM 658 C CA . ASN A 1 89 ? -18.212 9.002 18.295 1.00 80.06 89 ASN A CA 1
ATOM 659 C C . ASN A 1 89 ? -17.846 8.980 19.780 1.00 80.06 89 ASN A C 1
ATOM 661 O O . ASN A 1 89 ? -16.843 8.396 20.179 1.00 80.06 89 ASN A O 1
ATOM 665 N N . GLU A 1 90 ? -18.650 9.599 20.632 1.00 83.50 90 GLU A N 1
ATOM 666 C CA . GLU A 1 90 ? -18.574 9.270 22.056 1.00 83.50 90 GLU A CA 1
ATOM 667 C C . GLU A 1 90 ? -19.129 7.857 22.267 1.00 83.50 90 GLU A C 1
ATOM 669 O O . GLU A 1 90 ? -20.056 7.450 21.560 1.00 83.50 90 GLU A O 1
ATOM 674 N N . TRP A 1 91 ? -18.558 7.090 23.197 1.00 82.25 91 TRP A N 1
ATOM 675 C CA . TRP A 1 91 ? -19.183 5.846 23.626 1.00 82.25 91 TRP A CA 1
ATOM 676 C C . TRP A 1 91 ? -20.566 6.183 24.195 1.00 82.25 91 TRP A C 1
ATOM 678 O O . TRP A 1 91 ? -20.697 7.033 25.074 1.00 82.25 91 TRP A O 1
ATOM 688 N N . THR A 1 92 ? -21.615 5.552 23.674 1.00 72.31 92 THR A N 1
ATOM 689 C CA . THR A 1 92 ? -22.986 5.756 24.150 1.00 72.31 92 THR A CA 1
ATOM 690 C C . THR A 1 92 ? -23.559 4.456 24.677 1.00 72.31 92 THR A C 1
ATOM 692 O O . THR A 1 92 ? -23.415 3.405 24.049 1.00 72.31 92 THR A O 1
ATOM 695 N N . THR A 1 93 ? -24.302 4.554 25.776 1.00 52.50 93 THR A N 1
ATOM 696 C CA . THR A 1 93 ? -25.112 3.470 26.325 1.00 52.50 93 THR A CA 1
ATOM 697 C C . THR A 1 93 ? -26.087 2.987 25.248 1.00 52.50 93 THR A C 1
ATOM 699 O O . THR A 1 93 ? -26.949 3.747 24.816 1.00 52.50 93 THR A O 1
ATOM 702 N N . ALA A 1 94 ? -25.927 1.738 24.805 1.00 50.69 94 ALA A N 1
ATOM 703 C CA . ALA A 1 94 ? -26.566 1.130 23.634 1.00 50.69 94 ALA A CA 1
ATOM 704 C C . ALA A 1 94 ? -25.989 1.576 22.281 1.00 50.69 94 ALA A C 1
ATOM 706 O O . ALA A 1 94 ? -26.599 2.331 21.520 1.00 50.69 94 ALA A O 1
ATOM 707 N N . ARG A 1 95 ? -24.868 0.965 21.886 1.00 60.84 95 ARG A N 1
ATOM 708 C CA . ARG A 1 95 ? -24.552 0.833 20.461 1.00 60.84 95 ARG A CA 1
ATOM 709 C C . ARG A 1 95 ? -25.485 -0.217 19.843 1.00 60.84 95 ARG A C 1
ATOM 711 O O . ARG A 1 95 ? -25.084 -1.343 19.586 1.00 60.84 95 ARG A O 1
ATOM 718 N N . ALA A 1 96 ? -26.757 0.143 19.654 1.00 53.25 96 ALA A N 1
ATOM 719 C CA . ALA A 1 96 ? -27.762 -0.712 19.009 1.00 53.25 96 ALA A CA 1
ATOM 720 C C . ALA A 1 96 ? -27.423 -1.001 17.532 1.00 53.25 96 ALA A C 1
ATOM 722 O O . ALA A 1 96 ? -27.937 -1.950 16.945 1.00 53.25 96 ALA A O 1
ATOM 723 N N . THR A 1 97 ? -26.527 -0.205 16.945 1.00 61.41 97 THR A N 1
ATOM 724 C CA . THR A 1 97 ? -25.949 -0.420 15.618 1.00 61.41 97 THR A CA 1
ATOM 725 C C . THR A 1 97 ? -24.582 -1.084 15.744 1.00 61.41 97 THR A C 1
ATOM 727 O O . THR A 1 97 ? -23.721 -0.612 16.495 1.00 61.41 97 THR A O 1
ATOM 730 N N . ALA A 1 98 ? -24.370 -2.162 14.986 1.00 77.50 98 ALA A N 1
ATOM 731 C CA . ALA A 1 98 ? -23.118 -2.910 15.003 1.00 77.50 98 ALA A CA 1
ATOM 732 C C . ALA A 1 98 ? -21.909 -1.994 14.727 1.00 77.50 98 ALA A C 1
ATOM 734 O O . ALA A 1 98 ? -21.943 -1.145 13.833 1.00 77.50 98 ALA A O 1
ATOM 735 N N . ALA A 1 99 ? -20.852 -2.126 15.530 1.00 86.88 99 ALA A N 1
ATOM 736 C CA . ALA A 1 99 ? -19.557 -1.534 15.227 1.00 86.88 99 ALA A CA 1
ATOM 737 C C . ALA A 1 99 ? -18.940 -2.274 14.045 1.00 86.88 99 ALA A C 1
ATOM 739 O O . ALA A 1 99 ? -18.910 -3.502 14.020 1.00 86.88 99 ALA A O 1
ATOM 740 N N . THR A 1 100 ? -18.455 -1.518 13.071 1.00 87.06 100 THR A N 1
ATOM 741 C CA . THR A 1 100 ? -17.740 -2.068 11.921 1.00 87.06 100 THR A CA 1
ATOM 742 C C . THR A 1 100 ? -16.294 -2.298 12.322 1.00 87.06 100 THR A C 1
ATOM 744 O O . THR A 1 100 ? -15.664 -1.381 12.851 1.00 87.06 100 THR A O 1
ATOM 747 N N . ALA A 1 101 ? -15.779 -3.503 12.095 1.00 86.38 101 ALA A N 1
ATOM 748 C CA . ALA A 1 101 ? -14.357 -3.775 12.252 1.00 86.38 101 ALA A CA 1
ATOM 749 C C . ALA A 1 101 ? -13.559 -3.021 11.190 1.00 86.38 101 ALA A C 1
ATOM 751 O O . ALA A 1 101 ? -14.023 -2.853 10.060 1.00 86.38 101 ALA A O 1
ATOM 752 N N . ARG A 1 102 ? -12.346 -2.606 11.545 1.00 78.81 102 ARG A N 1
ATOM 753 C CA . ARG A 1 102 ? -11.388 -2.120 10.561 1.00 78.81 102 ARG A CA 1
ATOM 754 C C . ARG A 1 102 ? -11.111 -3.181 9.507 1.00 78.81 102 ARG A C 1
ATOM 756 O O . ARG A 1 102 ? -11.073 -4.374 9.802 1.00 78.81 102 ARG A O 1
ATOM 763 N N . THR A 1 103 ? -10.888 -2.727 8.288 1.00 76.69 103 THR A N 1
ATOM 764 C CA . THR A 1 103 ? -10.442 -3.574 7.185 1.00 76.69 103 THR A CA 1
ATOM 765 C C . THR A 1 103 ? -9.098 -3.065 6.689 1.00 76.69 103 THR A C 1
ATOM 767 O O . THR A 1 103 ? -8.597 -2.038 7.148 1.00 76.69 103 THR A O 1
ATOM 770 N N . ALA A 1 104 ? -8.498 -3.777 5.744 1.00 69.56 104 ALA A N 1
ATOM 771 C CA . ALA A 1 104 ? -7.220 -3.371 5.184 1.00 69.56 104 ALA A CA 1
ATOM 772 C C . ALA A 1 104 ? -7.311 -2.057 4.377 1.00 69.56 104 ALA A C 1
ATOM 774 O O . ALA A 1 104 ? -6.335 -1.317 4.292 1.00 69.56 104 ALA A O 1
ATOM 775 N N . THR A 1 105 ? -8.497 -1.742 3.848 1.00 66.00 105 THR A N 1
ATOM 776 C CA . THR A 1 105 ? -8.753 -0.578 2.990 1.00 66.00 105 THR A CA 1
ATOM 777 C C . THR A 1 105 ? -9.729 0.424 3.594 1.00 66.00 105 THR A C 1
ATOM 779 O O . THR A 1 105 ? -10.028 1.414 2.945 1.00 66.00 105 THR A O 1
ATOM 782 N N . ALA A 1 106 ? -10.247 0.207 4.806 1.00 71.12 106 ALA A N 1
ATOM 783 C CA . ALA A 1 106 ? -11.183 1.129 5.442 1.00 71.12 106 ALA A CA 1
ATOM 784 C C . ALA A 1 106 ? -11.071 1.128 6.967 1.00 71.12 106 ALA A C 1
ATOM 786 O O . ALA A 1 106 ? -10.880 0.091 7.609 1.00 71.12 106 ALA A O 1
ATOM 787 N N . ALA A 1 107 ? -11.273 2.316 7.529 1.00 74.12 107 ALA A N 1
ATOM 788 C CA . ALA A 1 107 ? -11.310 2.577 8.956 1.00 74.12 107 ALA A CA 1
ATOM 789 C C . ALA A 1 107 ? -12.394 1.738 9.652 1.00 74.12 107 ALA A C 1
ATOM 791 O O . ALA A 1 107 ? -13.502 1.581 9.131 1.00 74.12 107 ALA A O 1
ATOM 792 N N . GLY A 1 108 ? -12.099 1.236 10.853 1.00 79.69 108 GLY A N 1
ATOM 793 C CA . GLY A 1 108 ? -13.136 0.685 11.716 1.00 79.69 108 GLY A CA 1
ATOM 794 C C . GLY A 1 108 ? -14.083 1.770 12.226 1.00 79.69 108 GLY A C 1
ATOM 795 O O . GLY A 1 108 ? -13.969 2.959 11.933 1.00 79.69 108 GLY A O 1
ATOM 796 N N . THR A 1 109 ? -15.036 1.375 13.056 1.00 86.25 109 THR A N 1
ATOM 797 C CA . THR A 1 109 ? -15.710 2.339 13.924 1.00 86.25 109 THR A CA 1
ATOM 798 C C . THR A 1 109 ? -14.721 2.907 14.939 1.00 86.25 109 THR A C 1
ATOM 800 O O . THR A 1 109 ? -13.997 2.133 15.555 1.00 86.25 109 THR A O 1
ATOM 803 N N . TYR A 1 110 ? -14.769 4.217 15.195 1.00 86.31 110 TYR A N 1
ATOM 804 C CA . TYR A 1 110 ? -13.983 4.858 16.251 1.00 86.31 110 TYR A CA 1
ATOM 805 C C . TYR A 1 110 ? -14.870 5.426 17.345 1.00 86.31 110 TYR A C 1
ATOM 807 O O . TYR A 1 110 ? -15.945 5.986 17.080 1.00 86.31 110 TYR A O 1
ATOM 815 N N . ILE A 1 111 ? -14.384 5.304 18.575 1.00 87.31 111 ILE A N 1
ATOM 816 C CA . ILE A 1 111 ? -15.017 5.865 19.757 1.00 87.31 111 ILE A CA 1
ATOM 817 C C . ILE A 1 111 ? -13.999 6.521 20.687 1.00 87.31 111 ILE A C 1
ATOM 819 O O . ILE A 1 111 ? -12.820 6.175 20.698 1.00 87.31 111 ILE A O 1
ATOM 823 N N . LYS A 1 112 ? -14.483 7.443 21.509 1.00 87.69 112 LYS A N 1
ATOM 824 C CA . LYS A 1 112 ? -13.796 7.926 22.709 1.00 87.69 112 LYS A CA 1
ATOM 825 C C . LYS A 1 112 ? -14.599 7.528 23.953 1.00 87.69 112 LYS A C 1
ATOM 827 O O . LYS A 1 112 ? -15.825 7.411 23.844 1.00 87.69 112 LYS A O 1
ATOM 832 N N . PRO A 1 113 ? -13.954 7.375 25.117 1.00 86.81 113 PRO A N 1
ATOM 833 C CA . PRO A 1 113 ? -14.660 7.142 26.368 1.00 86.81 113 PRO A CA 1
ATOM 834 C C . PRO A 1 113 ? -15.672 8.249 26.687 1.00 86.81 113 PRO A C 1
ATOM 836 O O . PRO A 1 113 ? -15.549 9.378 26.194 1.00 86.81 113 PRO A O 1
ATOM 839 N N . THR A 1 114 ? -16.651 7.948 27.539 1.00 85.25 114 THR A N 1
ATOM 840 C CA . THR A 1 114 ? -17.589 8.962 28.042 1.00 85.25 114 THR A CA 1
ATOM 841 C C . THR A 1 114 ? -16.858 10.046 28.828 1.00 85.25 114 THR A C 1
ATOM 843 O O . THR A 1 114 ? -15.800 9.820 29.421 1.00 85.25 114 THR A O 1
ATOM 846 N N . VAL A 1 115 ? -17.456 11.237 28.926 1.00 70.94 115 VAL A N 1
ATOM 847 C CA . VAL A 1 115 ? -16.915 12.326 29.763 1.00 70.94 115 VAL A CA 1
ATOM 848 C C . VAL A 1 115 ? -16.698 11.948 31.237 1.00 70.94 115 VAL A C 1
ATOM 850 O O . VAL A 1 115 ? -15.889 12.595 31.906 1.00 70.94 115 VAL A O 1
ATOM 853 N N . SER A 1 116 ? -17.406 10.942 31.754 1.00 71.00 116 SER A N 1
ATOM 854 C CA . SER A 1 116 ? -17.281 10.431 33.128 1.00 71.00 116 SER A CA 1
ATOM 855 C C . SER A 1 116 ? -16.207 9.356 33.306 1.00 71.00 116 SER A C 1
ATOM 857 O O . SER A 1 116 ? -15.940 8.962 34.440 1.00 71.00 116 SER A O 1
ATOM 859 N N . SER A 1 117 ? -15.608 8.877 32.216 1.00 73.88 117 SER A N 1
ATOM 860 C CA . SER A 1 117 ? -14.578 7.846 32.266 1.00 73.88 117 SER A CA 1
ATOM 861 C C . SER A 1 117 ? -13.303 8.361 32.955 1.00 73.88 117 SER A C 1
ATOM 863 O O . SER A 1 117 ? -12.918 9.515 32.738 1.00 73.88 117 SER A O 1
ATOM 865 N N . PRO A 1 118 ? -12.634 7.540 33.790 1.00 75.62 118 PRO A N 1
ATOM 866 C CA . PRO A 1 118 ? -11.358 7.900 34.411 1.00 75.62 118 PRO A CA 1
ATOM 867 C C . PRO A 1 118 ? -10.181 7.896 33.420 1.00 75.62 118 PRO A C 1
ATOM 869 O O . PRO A 1 118 ? -9.125 8.442 33.737 1.00 75.62 118 PRO A O 1
ATOM 872 N N . THR A 1 119 ? -10.347 7.292 32.241 1.00 76.31 119 THR A N 1
ATOM 873 C CA . THR A 1 119 ? -9.342 7.259 31.171 1.00 76.31 119 THR A CA 1
ATOM 874 C C . THR A 1 119 ? -9.165 8.641 30.541 1.00 76.31 119 THR A C 1
ATOM 876 O O . THR A 1 119 ? -10.095 9.450 30.504 1.00 76.31 119 THR A O 1
ATOM 879 N N . ASP A 1 120 ? -7.967 8.915 30.016 1.00 72.25 120 ASP A N 1
ATOM 880 C CA . ASP A 1 120 ? -7.678 10.151 29.290 1.00 72.25 120 ASP A CA 1
ATOM 881 C C . ASP A 1 120 ? -8.755 10.427 28.223 1.00 72.25 120 ASP A C 1
ATOM 883 O O . ASP A 1 120 ? -8.959 9.641 27.299 1.00 72.25 120 ASP A O 1
ATOM 887 N N . ARG A 1 121 ? -9.419 11.587 28.318 1.00 65.69 121 ARG A N 1
ATOM 888 C CA . ARG A 1 121 ? -10.396 12.079 27.324 1.00 65.69 121 ARG A CA 1
ATOM 889 C C . ARG A 1 121 ? -9.770 12.280 25.939 1.00 65.69 121 ARG A C 1
ATOM 891 O O . ARG A 1 121 ? -10.473 12.496 24.950 1.00 65.69 121 ARG A O 1
ATOM 898 N N . GLY A 1 122 ? -8.441 12.269 25.887 1.00 70.00 122 GLY A N 1
ATOM 899 C CA . GLY A 1 122 ? -7.616 12.220 24.700 1.00 70.00 122 GLY A CA 1
ATOM 900 C C . GLY A 1 122 ? -7.667 10.890 23.937 1.00 70.00 122 GLY A C 1
ATOM 901 O O . GLY A 1 122 ? -7.438 10.897 22.724 1.00 70.00 122 GLY A O 1
ATOM 902 N N . ALA A 1 123 ? -7.969 9.786 24.626 1.00 85.19 123 ALA A N 1
ATOM 903 C CA . ALA A 1 123 ? -7.874 8.4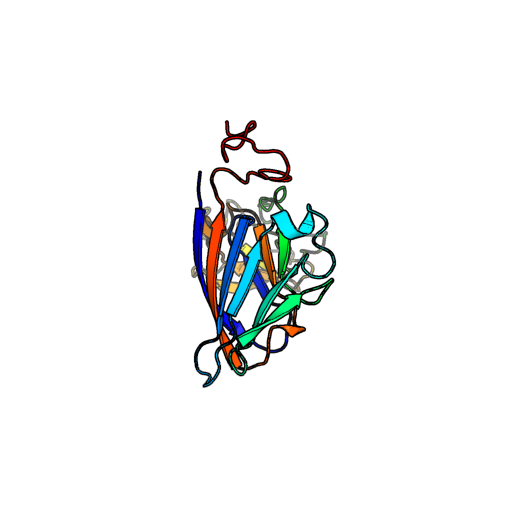29 24.104 1.00 85.19 123 ALA A CA 1
ATOM 904 C C . ALA A 1 123 ? -8.977 8.112 23.090 1.00 85.19 123 ALA A C 1
ATOM 906 O O . ALA A 1 123 ? -10.129 8.530 23.230 1.00 85.19 123 ALA A O 1
ATOM 907 N N . ILE A 1 124 ? -8.592 7.363 22.060 1.00 87.62 124 ILE A N 1
ATOM 908 C CA . ILE A 1 124 ? -9.458 6.947 20.962 1.00 87.62 124 ILE A CA 1
ATOM 909 C C . ILE A 1 124 ? -9.268 5.444 20.768 1.00 87.62 124 ILE A C 1
ATOM 911 O O . ILE A 1 124 ? -8.168 4.910 20.951 1.00 87.62 124 ILE A O 1
ATOM 915 N N . PHE A 1 125 ? -10.365 4.769 20.449 1.00 88.94 125 PHE A N 1
ATOM 916 C CA . PHE A 1 125 ? -10.424 3.328 20.295 1.00 88.94 125 PHE A CA 1
ATOM 917 C C . PHE A 1 125 ? -11.072 2.968 18.963 1.00 88.94 125 PHE A C 1
ATOM 919 O O . PHE A 1 125 ? -12.159 3.452 18.643 1.00 88.94 125 PHE A O 1
ATOM 926 N N . GLU A 1 126 ? -10.410 2.099 18.206 1.00 88.75 126 GLU A N 1
ATOM 927 C CA . GLU A 1 126 ? -10.883 1.575 16.927 1.00 88.75 126 GLU A CA 1
ATOM 928 C C . GLU A 1 126 ? -11.468 0.173 17.117 1.00 88.75 126 GLU A C 1
ATOM 930 O O . GLU A 1 126 ? -10.898 -0.668 17.811 1.00 88.75 126 GLU A O 1
ATOM 935 N N . CYS A 1 127 ? -12.605 -0.100 16.490 1.00 90.12 127 CYS A N 1
ATOM 936 C CA . CYS A 1 127 ? -13.200 -1.427 16.457 1.00 90.12 127 CYS A CA 1
ATOM 937 C C . CYS A 1 127 ? -12.353 -2.358 15.578 1.00 90.12 127 CYS A C 1
ATOM 939 O O . CYS A 1 127 ? -12.193 -2.118 14.379 1.00 90.12 127 CYS A O 1
ATOM 941 N N . VAL A 1 128 ? -11.847 -3.442 16.162 1.00 89.44 128 VAL A N 1
ATOM 942 C CA . VAL A 1 128 ? -11.085 -4.490 15.458 1.00 89.44 128 VAL A CA 1
ATOM 943 C C . VAL A 1 128 ? -11.892 -5.773 15.259 1.00 89.44 128 VAL A C 1
ATOM 945 O O . VAL A 1 128 ? -11.617 -6.514 14.323 1.00 89.44 128 VAL A O 1
ATOM 948 N N . THR A 1 129 ? -12.933 -5.993 16.067 1.00 92.00 129 THR A N 1
ATOM 949 C CA . THR A 1 129 ? -13.894 -7.092 15.888 1.00 92.00 129 THR A CA 1
ATOM 950 C C . THR A 1 129 ? -15.307 -6.537 15.906 1.00 92.00 129 THR A C 1
ATOM 952 O O . THR A 1 129 ? -15.717 -5.917 16.888 1.00 92.00 129 THR A O 1
ATOM 955 N N . ALA A 1 130 ? -16.046 -6.767 14.821 1.00 90.00 130 ALA A N 1
ATOM 956 C CA . ALA A 1 130 ? -17.391 -6.243 14.640 1.00 90.00 130 ALA A CA 1
ATOM 957 C C . ALA A 1 130 ? -18.389 -6.905 15.598 1.00 90.00 130 ALA A C 1
ATOM 959 O O . ALA A 1 130 ? -18.298 -8.098 15.878 1.00 90.00 130 ALA A O 1
ATOM 960 N N . GLY A 1 131 ? -19.379 -6.141 16.053 1.00 87.88 131 GLY A N 1
ATOM 961 C CA . GLY A 1 131 ? -20.396 -6.645 16.972 1.00 87.88 131 GLY A CA 1
ATOM 962 C C . GLY A 1 131 ? -21.249 -5.545 17.592 1.00 87.88 131 GLY A C 1
ATOM 963 O O . GLY A 1 131 ? -21.231 -4.392 17.161 1.00 87.88 131 GLY A O 1
ATOM 964 N N . THR A 1 132 ? -21.973 -5.904 18.645 1.00 87.12 132 THR A N 1
ATOM 965 C CA . THR A 1 132 ? -22.786 -5.002 19.468 1.00 87.12 132 THR A CA 1
ATOM 966 C C . THR A 1 132 ? -22.133 -4.830 20.840 1.00 87.12 132 THR A C 1
ATOM 968 O O . THR A 1 132 ? -21.873 -5.823 21.533 1.00 87.12 132 THR A O 1
ATOM 971 N N . GLY A 1 133 ? -21.872 -3.573 21.215 1.00 82.00 133 GLY A N 1
ATOM 972 C CA . GLY A 1 133 ? -21.312 -3.211 22.521 1.00 82.00 133 GLY A CA 1
ATOM 973 C C . GLY A 1 133 ? -22.282 -3.483 23.674 1.00 82.00 133 GLY A C 1
ATOM 974 O O . GLY A 1 133 ? -23.477 -3.710 23.465 1.00 82.00 133 GLY A O 1
ATOM 975 N N . GLY A 1 134 ? -21.763 -3.483 24.897 1.00 79.12 134 GLY A N 1
ATOM 976 C CA . GLY A 1 134 ? -22.519 -3.709 26.121 1.00 79.12 134 GLY A CA 1
ATOM 977 C C . GLY A 1 134 ? -23.398 -2.526 26.543 1.00 79.12 134 GLY A C 1
ATOM 978 O O . GLY A 1 134 ? -23.377 -1.436 25.969 1.00 79.12 134 GLY A O 1
ATOM 979 N N . GLY A 1 135 ? -24.197 -2.750 27.591 1.00 80.81 135 GLY A N 1
ATOM 980 C CA . GLY A 1 135 ? -25.026 -1.714 28.223 1.00 80.81 135 GLY A CA 1
ATOM 981 C C . GLY A 1 135 ? -24.265 -0.806 29.196 1.00 80.81 135 GLY A C 1
ATOM 982 O O . GLY A 1 135 ? -24.833 0.154 29.702 1.00 80.81 135 GLY A O 1
ATOM 983 N N . THR A 1 136 ? -22.996 -1.102 29.464 1.00 84.25 136 THR A N 1
ATOM 984 C CA . THR A 1 136 ? -22.107 -0.355 30.361 1.00 84.25 136 THR A CA 1
ATOM 985 C C . THR A 1 136 ? -20.739 -0.240 29.718 1.00 84.25 136 THR A C 1
ATOM 987 O O . THR A 1 136 ? -20.288 -1.185 29.075 1.00 84.25 136 THR A O 1
ATOM 990 N N . GLU A 1 137 ? -20.092 0.902 29.913 1.00 85.88 137 GLU A N 1
ATOM 991 C CA . GLU A 1 137 ? -18.783 1.179 29.334 1.00 85.88 137 GLU A CA 1
ATOM 992 C C . GLU A 1 137 ? -17.728 0.208 29.893 1.00 85.88 137 GLU A C 1
ATOM 994 O O . GLU A 1 137 ? -17.718 -0.040 31.106 1.00 85.88 137 GLU A O 1
ATOM 999 N N . PRO A 1 138 ? -16.857 -0.369 29.047 1.00 88.25 138 PRO A N 1
ATOM 1000 C CA . PRO A 1 138 ? -15.790 -1.240 29.517 1.00 88.25 138 PRO A CA 1
ATOM 1001 C C . PRO A 1 138 ? -14.679 -0.436 30.212 1.00 88.25 138 PRO A C 1
ATOM 1003 O O . PRO A 1 138 ? -14.566 0.781 30.072 1.00 88.25 138 PRO A O 1
ATOM 1006 N N . THR A 1 139 ? -13.804 -1.126 30.943 1.00 90.12 139 THR A N 1
ATOM 1007 C CA . THR A 1 139 ? -12.569 -0.516 31.454 1.00 90.12 139 THR A CA 1
ATOM 1008 C C . THR A 1 139 ? -11.582 -0.339 30.307 1.00 90.12 139 THR A C 1
ATOM 1010 O O . THR A 1 139 ? -11.028 -1.317 29.809 1.00 90.12 139 THR A O 1
ATOM 1013 N N . TRP A 1 140 ? -11.378 0.903 29.873 1.00 90.06 140 TRP A N 1
ATOM 1014 C CA . TRP A 1 140 ? -10.491 1.196 28.755 1.00 90.06 140 TRP A CA 1
ATOM 1015 C C . TRP A 1 140 ? -9.012 1.035 29.122 1.00 90.06 140 TRP A C 1
ATOM 1017 O O . TRP A 1 140 ? -8.599 1.508 30.182 1.00 90.06 140 TRP A O 1
ATOM 1027 N N . PRO A 1 141 ? -8.203 0.430 28.237 1.00 91.06 141 PRO A N 1
ATOM 1028 C CA . PRO A 1 141 ? -6.778 0.279 28.460 1.00 91.06 141 PRO A CA 1
ATOM 1029 C C . PRO A 1 141 ? -6.008 1.595 28.317 1.00 91.06 141 PRO A C 1
ATOM 1031 O O . PRO A 1 141 ? -6.364 2.491 27.536 1.00 91.06 141 PRO A O 1
ATOM 1034 N N . ASP A 1 142 ? -4.892 1.680 29.041 1.00 87.75 142 ASP A N 1
ATOM 1035 C CA . ASP A 1 142 ? -4.027 2.858 29.051 1.00 87.75 142 ASP A CA 1
ATOM 1036 C C . ASP A 1 142 ? -2.897 2.811 28.005 1.00 87.75 142 ASP A C 1
ATOM 1038 O O . ASP A 1 142 ? -2.356 3.854 27.626 1.00 87.75 142 ASP A O 1
ATOM 1042 N N . ALA A 1 143 ? -2.549 1.629 27.494 1.00 89.44 143 ALA A N 1
ATOM 1043 C CA . ALA A 1 143 ? -1.499 1.475 26.494 1.00 89.44 143 ALA A CA 1
ATOM 1044 C C . ALA A 1 143 ? -2.056 1.556 25.065 1.00 89.44 143 ALA A C 1
ATOM 1046 O O . ALA A 1 143 ? -3.104 0.994 24.750 1.00 89.44 143 ALA A O 1
ATOM 1047 N N . VAL A 1 144 ? -1.336 2.245 24.173 1.00 87.25 144 VAL A N 1
ATOM 1048 C CA . VAL A 1 144 ? -1.604 2.161 22.729 1.00 87.25 144 VAL A CA 1
ATOM 1049 C C . VAL A 1 144 ? -1.378 0.719 22.275 1.00 87.25 144 VAL A C 1
ATOM 1051 O O . VAL A 1 144 ? -0.484 0.042 22.770 1.00 87.25 144 VAL A O 1
ATOM 1054 N N . ASP A 1 145 ? -2.203 0.273 21.335 1.00 89.12 145 ASP A N 1
ATOM 1055 C CA . ASP A 1 145 ? -2.244 -1.074 20.780 1.00 89.12 145 ASP A CA 1
ATOM 1056 C C . ASP A 1 145 ? -2.844 -2.175 21.678 1.00 89.12 145 ASP A C 1
ATOM 1058 O O . ASP A 1 145 ? -2.942 -3.325 21.247 1.00 89.12 145 ASP A O 1
ATOM 1062 N N . GLU A 1 146 ? -3.342 -1.832 22.867 1.00 93.50 146 GLU A N 1
ATOM 1063 C CA . GLU A 1 146 ? -4.021 -2.773 23.761 1.00 93.50 146 GLU A CA 1
ATOM 1064 C C . GLU A 1 146 ? -5.520 -2.920 23.427 1.00 93.50 146 GLU A C 1
ATOM 1066 O O . GLU A 1 146 ? -6.192 -1.955 23.044 1.00 93.50 146 GLU A O 1
ATOM 1071 N N . ASN A 1 147 ? -6.041 -4.145 23.569 1.00 94.06 147 ASN A N 1
ATOM 1072 C CA . ASN A 1 147 ? -7.425 -4.498 23.249 1.00 94.06 147 ASN A CA 1
ATOM 1073 C C . ASN A 1 147 ? -8.317 -4.531 24.498 1.00 94.06 147 ASN A C 1
ATOM 1075 O O . ASN A 1 147 ? -7.898 -4.984 25.561 1.00 94.06 147 ASN A O 1
ATOM 1079 N N . VAL A 1 148 ? -9.591 -4.178 24.335 1.00 93.81 148 VAL A N 1
ATOM 1080 C CA . VAL A 1 148 ? -10.649 -4.386 25.328 1.00 93.81 148 VAL A CA 1
ATOM 1081 C C . VAL A 1 148 ? -11.885 -4.996 24.685 1.00 93.81 148 VAL A C 1
ATOM 1083 O O . VAL A 1 148 ? -12.319 -4.591 23.608 1.00 93.81 148 VAL A O 1
ATOM 1086 N N . THR A 1 149 ? -12.447 -5.998 25.358 1.00 92.94 149 THR A N 1
ATOM 1087 C CA . THR A 1 149 ? -13.688 -6.648 24.932 1.00 92.94 149 THR A CA 1
ATOM 1088 C C . THR A 1 149 ? -14.882 -5.934 25.554 1.00 92.94 149 THR A C 1
ATOM 1090 O O . THR A 1 149 ? -14.985 -5.824 26.773 1.00 92.94 149 THR A O 1
ATOM 1093 N N . ASP A 1 150 ? -15.791 -5.480 24.702 1.00 89.62 150 ASP A N 1
ATOM 1094 C CA . ASP A 1 150 ? -17.063 -4.856 25.043 1.00 89.62 150 ASP A CA 1
ATOM 1095 C C . ASP A 1 150 ? -18.191 -5.734 24.488 1.00 89.62 150 ASP A C 1
ATOM 1097 O O . ASP A 1 150 ? -18.670 -5.555 23.364 1.00 89.62 150 ASP A O 1
ATOM 1101 N N . ASN A 1 151 ? -18.570 -6.750 25.268 1.00 89.38 151 ASN A N 1
ATOM 1102 C CA . ASN A 1 151 ? -19.488 -7.807 24.847 1.00 89.38 151 ASN A CA 1
ATOM 1103 C C . ASN A 1 151 ? -18.978 -8.559 23.598 1.00 89.38 151 ASN A C 1
ATOM 1105 O O . ASN A 1 151 ? -18.044 -9.348 23.706 1.00 89.38 151 ASN A O 1
ATOM 1109 N N . SER A 1 152 ? -19.579 -8.332 22.425 1.00 89.06 152 SER A N 1
ATOM 1110 C CA . SER A 1 152 ? -19.166 -8.967 21.161 1.00 89.06 152 SER A CA 1
ATOM 1111 C C . SER A 1 152 ? -18.226 -8.096 20.322 1.00 89.06 152 SER A C 1
ATOM 1113 O O . SER A 1 152 ? -17.680 -8.576 19.334 1.00 89.06 152 SER A O 1
ATOM 1115 N N . VAL A 1 153 ? -18.031 -6.830 20.708 1.00 90.94 153 VAL A N 1
ATOM 1116 C CA . VAL A 1 153 ? -17.092 -5.914 20.052 1.00 90.94 153 VAL A CA 1
ATOM 1117 C C . VAL A 1 153 ? -15.735 -6.008 20.730 1.00 90.94 153 VAL A C 1
ATOM 1119 O O . VAL A 1 153 ? -15.651 -6.086 21.955 1.00 90.94 153 VAL A O 1
ATOM 1122 N N . VAL A 1 154 ? -14.666 -5.936 19.943 1.00 92.31 154 VAL A N 1
ATOM 1123 C CA . VAL A 1 154 ? -13.316 -5.715 20.470 1.00 92.31 154 VAL A CA 1
ATOM 1124 C C . VAL A 1 154 ? -12.822 -4.366 19.978 1.00 92.31 154 VAL A C 1
ATOM 1126 O O . VAL A 1 154 ? -12.821 -4.093 18.775 1.00 92.31 154 VAL A O 1
ATOM 1129 N N . TRP A 1 155 ? -12.399 -3.534 20.921 1.00 91.56 155 TRP A N 1
ATOM 1130 C CA . TRP A 1 155 ? -11.832 -2.217 20.682 1.00 91.56 155 TRP A CA 1
ATOM 1131 C C . TRP A 1 155 ? -10.331 -2.245 20.932 1.00 91.56 155 TRP A C 1
ATOM 1133 O O . TRP A 1 155 ? -9.883 -2.864 21.892 1.00 91.56 155 TRP A O 1
ATOM 1143 N N . LYS A 1 156 ? -9.564 -1.535 20.114 1.00 91.94 156 LYS A N 1
ATOM 1144 C CA . LYS A 1 156 ? -8.120 -1.377 20.260 1.00 91.94 156 LYS A CA 1
ATOM 1145 C C . LYS A 1 156 ? -7.789 0.087 20.492 1.00 91.94 156 LYS A C 1
ATOM 1147 O O . LYS A 1 156 ? -8.247 0.940 19.731 1.00 91.94 156 LYS A O 1
ATOM 1152 N N . ARG A 1 157 ? -6.987 0.395 21.513 1.00 90.12 157 ARG A N 1
ATOM 1153 C CA . ARG A 1 157 ? -6.503 1.765 21.718 1.00 90.12 157 ARG A CA 1
ATOM 1154 C C . ARG A 1 157 ? -5.539 2.147 20.605 1.00 90.12 157 ARG A C 1
ATOM 1156 O O . ARG A 1 157 ? -4.593 1.419 20.312 1.00 90.12 157 ARG A O 1
ATOM 1163 N N . VAL A 1 158 ? -5.742 3.321 20.031 1.00 86.38 158 VAL A N 1
ATOM 1164 C CA . VAL A 1 158 ? -4.986 3.805 18.875 1.00 86.38 158 VAL A CA 1
ATOM 1165 C C . VAL A 1 158 ? -4.369 5.170 19.162 1.00 86.38 158 VAL A C 1
ATOM 1167 O O . VAL A 1 158 ? -4.810 5.919 20.035 1.00 86.38 158 VAL A O 1
ATOM 1170 N N . ASP A 1 159 ? -3.276 5.469 18.460 1.00 79.69 159 ASP A N 1
ATOM 1171 C CA . ASP A 1 159 ? -2.603 6.763 18.551 1.00 79.69 159 ASP A CA 1
ATOM 1172 C C . ASP A 1 159 ? -3.331 7.787 17.670 1.00 79.69 159 ASP A C 1
ATOM 1174 O O . ASP A 1 159 ? -3.432 7.618 16.454 1.00 79.69 159 ASP A O 1
ATOM 1178 N N . ARG A 1 160 ? -3.776 8.890 18.281 1.00 66.19 160 ARG A N 1
ATOM 1179 C CA . ARG A 1 160 ? -4.467 10.011 17.624 1.00 66.19 160 ARG A CA 1
ATOM 1180 C C . ARG A 1 160 ? -3.696 10.584 16.425 1.00 66.19 160 ARG A C 1
ATOM 1182 O O . ARG A 1 160 ? -4.302 11.126 15.502 1.00 66.19 160 ARG A O 1
ATOM 1189 N N . SER A 1 161 ? -2.364 10.509 16.422 1.00 54.03 161 SER A N 1
ATOM 1190 C CA . SER A 1 161 ? -1.532 10.979 15.305 1.00 54.03 161 SER A CA 1
ATOM 1191 C C . SER A 1 161 ? -1.622 10.077 14.067 1.00 54.03 161 SER A C 1
ATOM 1193 O O . SER A 1 161 ? -1.466 10.571 12.950 1.00 54.03 161 SER A O 1
ATOM 1195 N N . ARG A 1 162 ? -1.952 8.789 14.241 1.00 53.12 162 ARG A N 1
ATOM 1196 C CA . ARG A 1 162 ? -2.129 7.819 13.148 1.00 53.12 162 ARG A CA 1
ATOM 1197 C C . ARG A 1 162 ? -3.495 7.943 12.457 1.00 53.12 162 ARG A C 1
ATOM 1199 O O . ARG A 1 162 ? -3.641 7.492 11.329 1.00 53.12 162 ARG A O 1
ATOM 1206 N N . GLU A 1 163 ? -4.469 8.604 13.085 1.00 56.91 163 GLU A N 1
ATOM 1207 C CA . GLU A 1 163 ? -5.859 8.700 12.604 1.00 56.91 163 GLU A CA 1
ATOM 1208 C C . GLU A 1 163 ? -6.170 9.929 11.736 1.00 56.91 163 GLU A C 1
ATOM 1210 O O . GLU A 1 163 ? -7.199 9.968 11.062 1.00 56.91 163 GLU A O 1
ATOM 1215 N N . ARG A 1 164 ? -5.318 10.962 11.729 1.00 47.97 164 ARG A N 1
ATOM 1216 C CA . ARG A 1 164 ? -5.643 12.241 11.058 1.00 47.97 164 ARG A CA 1
ATOM 1217 C C . ARG A 1 164 ? -5.393 12.258 9.547 1.00 47.97 164 ARG A C 1
ATOM 1219 O O . ARG A 1 164 ? -5.581 13.307 8.940 1.00 47.97 164 ARG A O 1
ATOM 1226 N N . ILE A 1 165 ? -4.957 11.150 8.948 1.00 49.72 165 ILE A N 1
ATOM 1227 C CA . ILE A 1 165 ? -4.408 11.161 7.580 1.00 49.72 165 ILE A CA 1
ATOM 1228 C C . ILE A 1 165 ? -5.290 10.478 6.523 1.00 49.72 165 ILE A C 1
ATOM 1230 O O . ILE A 1 165 ? -4.951 10.539 5.347 1.00 49.72 165 ILE A O 1
ATOM 1234 N N . GLY A 1 166 ? -6.432 9.887 6.901 1.00 56.41 166 GLY A N 1
ATOM 1235 C CA . GLY A 1 166 ? -7.239 9.078 5.977 1.00 56.41 166 GLY A CA 1
ATOM 1236 C C . GLY A 1 166 ? -6.513 7.792 5.547 1.00 56.41 166 GLY A C 1
ATOM 1237 O O . GLY A 1 166 ? -5.284 7.705 5.595 1.00 56.41 166 GLY A O 1
ATOM 1238 N N . TYR A 1 167 ? -7.259 6.758 5.149 1.00 68.56 167 TYR A N 1
ATOM 1239 C CA . TYR A 1 167 ? -6.663 5.557 4.561 1.00 68.56 167 TYR A CA 1
ATOM 1240 C C . TYR A 1 167 ? -6.348 5.873 3.096 1.00 68.56 167 TYR A C 1
ATOM 1242 O O . TYR A 1 167 ? -7.117 5.582 2.187 1.00 68.56 167 TYR A O 1
ATOM 1250 N N . GLN A 1 168 ? -5.215 6.537 2.890 1.00 82.94 168 GLN A N 1
ATOM 1251 C CA . GLN A 1 168 ? -4.635 6.766 1.572 1.00 82.94 168 GLN A CA 1
ATOM 1252 C C . GLN A 1 168 ? -3.346 5.960 1.454 1.00 82.94 168 GLN A C 1
ATOM 1254 O O . GLN A 1 168 ? -2.520 5.967 2.378 1.00 82.94 168 GLN A O 1
ATOM 1259 N N . GLY A 1 169 ? -3.172 5.276 0.332 1.00 88.81 169 GLY A N 1
ATOM 1260 C CA . GLY A 1 169 ? -2.012 4.432 0.114 1.00 88.81 169 GLY A CA 1
ATOM 1261 C C . GLY A 1 169 ? -2.111 3.622 -1.165 1.00 88.81 169 GLY A C 1
ATOM 1262 O O . GLY A 1 169 ? -2.669 4.087 -2.160 1.00 88.81 169 GLY A O 1
ATOM 1263 N N . ILE A 1 170 ? -1.545 2.419 -1.116 1.00 91.38 170 ILE A N 1
ATOM 1264 C CA . ILE A 1 170 ? -1.524 1.478 -2.236 1.00 91.38 170 ILE A CA 1
ATOM 1265 C C . ILE A 1 170 ? -1.907 0.068 -1.787 1.00 91.38 170 ILE A C 1
ATOM 1267 O O . ILE A 1 170 ? -1.590 -0.360 -0.672 1.00 91.38 170 ILE A O 1
ATOM 1271 N N . VAL A 1 171 ? -2.555 -0.656 -2.686 1.00 92.12 171 VAL A N 1
ATOM 1272 C CA . VAL A 1 171 ? -2.740 -2.101 -2.606 1.00 92.12 171 VAL A CA 1
ATOM 1273 C C . VAL A 1 171 ? -1.684 -2.745 -3.492 1.00 92.12 171 VAL A C 1
ATOM 1275 O O . VAL A 1 171 ? -1.497 -2.312 -4.623 1.00 92.12 171 VAL A O 1
ATOM 1278 N N . ILE A 1 172 ? -1.007 -3.766 -2.982 1.00 94.31 172 ILE A N 1
ATOM 1279 C CA . ILE A 1 172 ? -0.052 -4.585 -3.726 1.00 94.31 172 ILE A CA 1
ATOM 1280 C C . ILE A 1 172 ? -0.688 -5.963 -3.897 1.00 94.31 172 ILE A C 1
ATOM 1282 O O . ILE A 1 172 ? -1.114 -6.587 -2.916 1.00 94.31 172 ILE A O 1
ATOM 1286 N N . ALA A 1 173 ? -0.778 -6.424 -5.142 1.00 94.44 173 ALA A N 1
ATOM 1287 C CA . ALA A 1 173 ? -1.391 -7.695 -5.485 1.00 94.44 173 ALA A CA 1
ATOM 1288 C C . ALA A 1 173 ? -0.688 -8.872 -4.796 1.00 94.44 173 ALA A C 1
ATOM 1290 O O . ALA A 1 173 ? 0.533 -8.902 -4.647 1.00 94.44 173 ALA A O 1
ATOM 1291 N N . ALA A 1 174 ? -1.468 -9.892 -4.434 1.00 92.75 174 ALA A N 1
ATOM 1292 C CA . ALA A 1 174 ? -0.938 -11.134 -3.869 1.00 92.75 174 ALA A CA 1
ATOM 1293 C C . ALA A 1 174 ? 0.078 -11.814 -4.803 1.00 92.75 174 ALA A C 1
ATOM 12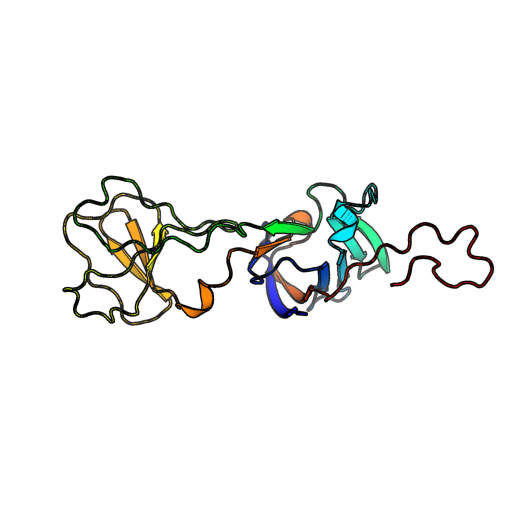95 O O . ALA A 1 174 ? 1.024 -12.426 -4.338 1.00 92.75 174 ALA A O 1
ATOM 1296 N N . ALA A 1 175 ? -0.070 -11.655 -6.123 1.00 92.12 175 ALA A N 1
ATOM 1297 C CA . ALA A 1 175 ? 0.842 -12.236 -7.110 1.00 92.12 175 ALA A CA 1
ATOM 1298 C C . ALA A 1 175 ? 2.289 -11.713 -7.015 1.00 92.12 175 ALA A C 1
ATOM 1300 O O . ALA A 1 175 ? 3.196 -12.372 -7.513 1.00 92.12 175 ALA A O 1
ATOM 1301 N N . LEU A 1 176 ? 2.500 -10.551 -6.388 1.00 93.00 176 LEU A N 1
ATOM 1302 C CA . LEU A 1 176 ? 3.823 -9.966 -6.145 1.00 93.00 176 LEU A CA 1
ATOM 1303 C C . LEU A 1 176 ? 4.426 -10.387 -4.800 1.00 93.00 176 LEU A C 1
ATOM 1305 O O . LEU A 1 176 ? 5.533 -9.981 -4.469 1.00 93.00 176 LEU A O 1
ATOM 1309 N N . ASN A 1 177 ? 3.678 -11.147 -4.003 1.00 92.62 177 ASN A N 1
ATOM 1310 C CA . ASN A 1 177 ? 3.997 -11.446 -2.621 1.00 92.62 177 ASN A CA 1
ATOM 1311 C C . ASN A 1 177 ? 4.078 -12.957 -2.437 1.00 92.62 177 ASN A C 1
ATOM 1313 O O . ASN A 1 177 ? 3.080 -13.658 -2.557 1.00 92.62 177 ASN A O 1
ATOM 1317 N N . THR A 1 178 ? 5.265 -13.447 -2.109 1.00 93.06 178 THR A N 1
ATOM 1318 C CA . THR A 1 178 ? 5.494 -14.811 -1.634 1.00 93.06 178 THR A CA 1
ATOM 1319 C C . THR A 1 178 ? 5.863 -14.762 -0.157 1.00 93.06 178 THR A C 1
ATOM 1321 O O . THR A 1 178 ? 6.597 -13.874 0.275 1.00 93.06 178 THR A O 1
ATOM 1324 N N . ASN A 1 179 ? 5.358 -15.704 0.633 1.00 92.75 179 ASN A N 1
ATOM 1325 C CA . ASN A 1 179 ? 5.597 -15.758 2.068 1.00 92.75 179 ASN A CA 1
ATOM 1326 C C . ASN A 1 179 ? 7.096 -15.780 2.403 1.00 92.75 179 ASN A C 1
ATOM 1328 O O . ASN A 1 179 ? 7.859 -16.581 1.855 1.00 92.75 179 ASN A O 1
ATOM 1332 N N . GLY A 1 180 ? 7.499 -14.891 3.311 1.00 90.31 180 GLY A N 1
ATOM 1333 C CA . GLY A 1 180 ? 8.883 -14.706 3.737 1.00 90.31 180 GLY A CA 1
ATOM 1334 C C . GLY A 1 180 ? 9.720 -13.804 2.827 1.00 90.31 180 GLY A C 1
ATOM 1335 O O . GLY A 1 180 ? 10.904 -13.623 3.103 1.00 90.31 180 GLY A O 1
ATOM 1336 N N . GLN A 1 181 ? 9.152 -13.228 1.758 1.00 93.12 181 GLN A N 1
ATOM 1337 C CA . GLN A 1 181 ? 9.831 -12.165 1.012 1.00 93.12 181 GLN A CA 1
ATOM 1338 C C . GLN A 1 181 ? 9.877 -10.884 1.842 1.00 93.12 181 GLN A C 1
ATOM 1340 O O . GLN A 1 181 ? 8.851 -10.417 2.343 1.00 93.12 181 GLN A O 1
ATOM 1345 N N . GLU A 1 182 ? 11.062 -10.287 1.944 1.00 95.81 182 GLU A N 1
ATOM 1346 C CA . GLU A 1 182 ? 11.247 -8.981 2.566 1.00 95.81 182 GLU A CA 1
ATOM 1347 C C . GLU A 1 182 ? 11.250 -7.895 1.493 1.00 95.81 182 GLU A C 1
ATOM 1349 O O . GLU A 1 182 ? 12.123 -7.858 0.628 1.00 95.81 182 GLU A O 1
ATOM 1354 N N . TRP A 1 183 ? 10.291 -6.977 1.575 1.00 97.19 183 TRP A N 1
ATOM 1355 C CA . TRP A 1 183 ? 10.174 -5.847 0.662 1.00 97.19 183 TRP A CA 1
ATOM 1356 C C . TRP A 1 183 ? 10.523 -4.550 1.372 1.00 97.19 183 TRP A C 1
ATOM 1358 O O . TRP A 1 183 ? 9.922 -4.218 2.394 1.00 97.19 183 TRP A O 1
ATOM 1368 N N . TYR A 1 184 ? 11.430 -3.771 0.794 1.00 97.88 184 TYR A N 1
ATOM 1369 C CA . TYR A 1 184 ? 11.687 -2.384 1.173 1.00 97.88 184 TYR A CA 1
ATOM 1370 C C . TYR A 1 184 ? 11.034 -1.461 0.157 1.00 97.88 184 TYR A C 1
ATOM 1372 O O . TYR A 1 184 ? 11.017 -1.773 -1.028 1.00 97.88 184 TYR A O 1
ATOM 1380 N N . TYR A 1 185 ? 10.483 -0.333 0.603 1.00 97.81 185 TYR A N 1
ATOM 1381 C CA . TYR A 1 185 ? 9.771 0.574 -0.292 1.00 97.81 185 TYR A CA 1
ATOM 1382 C C . TYR A 1 185 ? 10.078 2.047 -0.041 1.00 97.81 185 TYR A C 1
ATOM 1384 O O . TYR A 1 185 ? 10.306 2.479 1.094 1.00 97.81 185 TYR A O 1
ATOM 1392 N N . GLU A 1 186 ? 9.984 2.834 -1.111 1.00 97.88 186 GLU A N 1
ATOM 1393 C CA . GLU A 1 186 ? 9.958 4.292 -1.102 1.00 97.88 186 GLU A CA 1
ATOM 1394 C C . GLU A 1 186 ? 8.709 4.794 -1.839 1.00 97.88 186 GLU A C 1
ATOM 1396 O O . GLU A 1 186 ? 8.553 4.626 -3.046 1.00 97.88 186 GLU A O 1
ATOM 1401 N N . ALA A 1 187 ? 7.820 5.458 -1.103 1.00 96.44 187 ALA A N 1
ATOM 1402 C CA . ALA A 1 187 ? 6.617 6.094 -1.620 1.00 96.44 187 ALA A CA 1
ATOM 1403 C C . ALA A 1 187 ? 6.824 7.603 -1.749 1.00 96.44 187 ALA A C 1
ATOM 1405 O O . ALA A 1 187 ? 7.151 8.266 -0.759 1.00 96.44 187 ALA A O 1
ATOM 1406 N N . LYS A 1 188 ? 6.572 8.164 -2.933 1.00 96.00 188 LYS A N 1
ATOM 1407 C CA . LYS A 1 188 ? 6.781 9.585 -3.242 1.00 96.00 188 LYS A CA 1
ATOM 1408 C C . LYS A 1 188 ? 5.500 10.213 -3.789 1.00 96.00 188 LYS A C 1
ATOM 1410 O O . LYS A 1 188 ? 4.936 9.721 -4.756 1.00 96.00 188 LYS A O 1
ATOM 1415 N N . GLN A 1 189 ? 5.058 11.315 -3.184 1.00 93.88 189 GLN A N 1
ATOM 1416 C CA . GLN A 1 189 ? 4.079 12.241 -3.759 1.00 93.88 189 GLN A CA 1
ATOM 1417 C C . GLN A 1 189 ? 4.822 13.498 -4.207 1.00 93.88 189 GLN A C 1
ATOM 1419 O O . GLN A 1 189 ? 5.407 14.208 -3.381 1.00 93.88 189 GLN A O 1
ATOM 1424 N N . ALA A 1 190 ? 4.839 13.739 -5.510 1.00 91.06 190 ALA A N 1
ATOM 1425 C CA . ALA A 1 190 ? 5.451 14.888 -6.141 1.00 91.06 190 ALA A CA 1
ATOM 1426 C C . ALA A 1 190 ? 4.614 16.157 -5.911 1.00 91.06 190 ALA A C 1
ATOM 1428 O O . ALA A 1 190 ? 3.452 16.126 -5.506 1.00 91.06 190 ALA A O 1
ATOM 1429 N N . ASN A 1 191 ? 5.224 17.320 -6.149 1.00 90.31 191 ASN A N 1
ATOM 1430 C CA . ASN A 1 191 ? 4.476 18.581 -6.161 1.00 90.31 191 ASN A CA 1
ATOM 1431 C C . ASN A 1 191 ? 3.679 18.762 -7.458 1.00 90.31 191 ASN A C 1
ATOM 1433 O O . ASN A 1 191 ? 2.682 19.478 -7.455 1.00 90.31 191 ASN A O 1
ATOM 1437 N N . GLN A 1 192 ? 4.142 18.137 -8.539 1.00 87.31 192 GLN A N 1
ATOM 1438 C CA . GLN A 1 192 ? 3.551 18.166 -9.867 1.00 87.31 192 GLN A CA 1
ATOM 1439 C C . GLN A 1 192 ? 3.727 16.781 -10.494 1.00 87.31 192 GLN A C 1
ATOM 1441 O O . GLN A 1 192 ? 4.769 16.151 -10.317 1.00 87.31 192 GLN A O 1
ATOM 1446 N N . SER A 1 193 ? 2.705 16.337 -11.216 1.00 84.62 193 SER A N 1
ATOM 1447 C CA . SER A 1 193 ? 2.760 15.216 -12.150 1.00 84.62 193 SER A CA 1
ATOM 1448 C C . SER A 1 193 ? 2.420 15.818 -13.502 1.00 84.62 193 SER A C 1
ATOM 1450 O O . SER A 1 193 ? 1.312 16.330 -13.661 1.00 84.62 193 SER A O 1
ATOM 1452 N N . ILE A 1 194 ? 3.392 15.857 -14.407 1.00 85.25 194 ILE A N 1
ATOM 1453 C CA . ILE A 1 194 ? 3.263 16.503 -15.714 1.00 85.25 194 ILE A CA 1
ATOM 1454 C C . ILE A 1 194 ? 3.342 15.404 -16.763 1.00 85.25 194 ILE A C 1
ATOM 1456 O O . ILE A 1 194 ? 4.286 14.614 -16.750 1.00 85.25 194 ILE A O 1
ATOM 1460 N N . ASP A 1 195 ? 2.342 15.362 -17.633 1.00 84.12 195 ASP A N 1
ATOM 1461 C CA . ASP A 1 195 ? 2.440 14.665 -18.905 1.00 84.12 195 ASP A CA 1
ATOM 1462 C C . ASP A 1 195 ? 2.950 15.674 -19.933 1.00 84.12 195 ASP A C 1
ATOM 1464 O O . ASP A 1 195 ? 2.317 16.703 -20.168 1.00 84.12 195 ASP A O 1
ATOM 1468 N N . HIS A 1 196 ? 4.125 15.397 -20.485 1.00 84.50 196 HIS A N 1
ATOM 1469 C CA . HIS A 1 196 ? 4.740 16.222 -21.519 1.00 84.50 196 HIS A CA 1
ATOM 1470 C C . HIS A 1 196 ? 4.167 15.911 -22.915 1.00 84.50 196 HIS A C 1
ATOM 1472 O O . HIS A 1 196 ? 4.525 16.562 -23.889 1.00 84.50 196 HIS A O 1
ATOM 1478 N N . GLY A 1 197 ? 3.273 14.926 -23.037 1.00 81.06 197 GLY A N 1
ATOM 1479 C CA . GLY A 1 197 ? 2.669 14.537 -24.301 1.00 81.06 197 GLY A CA 1
ATOM 1480 C C . GLY A 1 197 ? 3.654 13.874 -25.265 1.00 81.06 197 GLY A C 1
ATOM 1481 O O . GLY A 1 197 ? 4.721 13.381 -24.888 1.00 81.06 197 GLY A O 1
ATOM 1482 N N . ASP A 1 198 ? 3.263 13.829 -26.539 1.00 83.25 198 ASP A N 1
ATOM 1483 C CA . ASP A 1 198 ? 4.114 13.302 -27.602 1.00 83.25 198 ASP A CA 1
ATOM 1484 C C . ASP A 1 198 ? 5.219 14.309 -27.945 1.00 83.25 198 ASP A C 1
ATOM 1486 O O . ASP A 1 198 ? 4.961 15.482 -28.224 1.00 83.25 198 ASP A O 1
ATOM 1490 N N . VAL A 1 199 ? 6.460 13.826 -27.939 1.00 84.19 199 VAL A N 1
ATOM 1491 C CA . VAL A 1 199 ? 7.641 14.619 -28.300 1.00 84.19 199 VAL A CA 1
ATOM 1492 C C . VAL A 1 199 ? 7.805 14.762 -29.815 1.00 84.19 199 VAL A C 1
ATOM 1494 O O . VAL A 1 199 ? 8.666 15.519 -30.274 1.00 84.19 199 VAL A O 1
ATOM 1497 N N . ASP A 1 200 ? 7.015 14.035 -30.615 1.00 86.62 200 ASP A N 1
ATOM 1498 C CA . ASP A 1 200 ? 7.014 14.209 -32.064 1.00 86.62 200 ASP A CA 1
ATOM 1499 C C . ASP A 1 200 ? 6.643 15.654 -32.436 1.00 86.62 200 ASP A C 1
ATOM 1501 O O . ASP A 1 200 ? 5.635 16.215 -32.009 1.00 86.62 200 ASP A O 1
ATOM 1505 N N . GLY A 1 201 ? 7.496 16.287 -33.240 1.00 79.75 201 GLY A N 1
ATOM 1506 C CA . GLY A 1 201 ? 7.337 17.688 -33.635 1.00 79.75 201 GLY A CA 1
ATOM 1507 C C . GLY A 1 201 ? 7.957 18.728 -32.694 1.00 79.75 201 GLY A C 1
ATOM 1508 O O . GLY A 1 201 ? 7.884 19.918 -33.008 1.00 79.75 201 GLY A O 1
ATOM 1509 N N . TRP A 1 202 ? 8.634 18.333 -31.610 1.00 87.00 202 TRP A N 1
ATOM 1510 C CA . TRP A 1 202 ? 9.415 19.263 -30.784 1.00 87.00 202 TRP A CA 1
ATOM 1511 C C . TRP A 1 202 ? 10.668 19.732 -31.537 1.00 87.00 202 TRP A C 1
ATOM 1513 O O . TRP A 1 202 ? 11.718 19.089 -31.528 1.00 87.00 202 TRP A O 1
ATOM 1523 N N . THR A 1 203 ? 10.567 20.860 -32.242 1.00 80.38 203 THR A N 1
ATOM 1524 C CA . THR A 1 203 ? 11.610 21.322 -33.177 1.00 80.38 203 THR A CA 1
ATOM 1525 C C . THR A 1 203 ? 12.912 21.783 -32.522 1.00 80.38 203 THR A C 1
ATOM 1527 O O . THR A 1 203 ? 13.963 21.738 -33.160 1.00 80.38 203 THR A O 1
ATOM 1530 N N . ASP A 1 204 ? 12.865 22.234 -31.273 1.00 84.62 204 ASP A N 1
ATOM 1531 C CA . ASP A 1 204 ? 14.017 22.670 -30.473 1.00 84.62 204 ASP A CA 1
ATOM 1532 C C . ASP A 1 204 ? 14.318 21.713 -29.304 1.00 84.62 204 ASP A C 1
ATOM 1534 O O . ASP A 1 204 ? 15.260 21.947 -28.544 1.00 84.62 204 ASP A O 1
ATOM 1538 N N . GLY A 1 205 ? 13.552 20.619 -29.189 1.00 81.44 205 GLY A N 1
ATOM 1539 C CA . GLY A 1 205 ? 13.619 19.677 -28.073 1.00 81.44 205 GLY A CA 1
ATOM 1540 C C . GLY A 1 205 ? 13.120 20.253 -26.746 1.00 81.44 205 GLY A C 1
ATOM 1541 O O . GLY A 1 205 ? 13.413 19.674 -25.700 1.00 81.44 205 GLY A O 1
ATOM 1542 N N . ILE A 1 206 ? 12.418 21.389 -26.775 1.00 81.38 206 ILE A N 1
ATOM 1543 C CA . ILE A 1 206 ? 11.816 22.016 -25.602 1.00 81.38 206 ILE A CA 1
ATOM 1544 C C . ILE A 1 206 ? 10.333 21.665 -25.588 1.00 81.38 206 ILE A C 1
ATOM 1546 O O . ILE A 1 206 ? 9.653 21.778 -26.605 1.00 81.38 206 ILE A O 1
ATOM 1550 N N . ASP A 1 207 ? 9.847 21.264 -24.417 1.00 82.06 207 ASP A N 1
ATOM 1551 C CA . ASP A 1 207 ? 8.423 21.069 -24.185 1.00 82.06 207 ASP A CA 1
ATOM 1552 C C . ASP A 1 207 ? 7.673 22.399 -24.386 1.00 82.06 207 ASP A C 1
ATOM 1554 O O . ASP A 1 207 ? 7.906 23.342 -23.616 1.00 82.06 207 ASP A O 1
ATOM 1558 N N . PRO A 1 208 ? 6.791 22.510 -25.397 1.00 73.50 208 PRO A N 1
ATOM 1559 C CA . PRO A 1 208 ? 6.033 23.732 -25.634 1.00 73.50 208 PRO A CA 1
ATOM 1560 C C . PRO A 1 208 ? 5.034 24.041 -24.506 1.00 73.50 208 PRO A C 1
ATOM 1562 O O . PRO A 1 208 ? 4.625 25.198 -24.376 1.00 73.50 208 PRO A O 1
ATOM 1565 N N . ASP A 1 209 ? 4.683 23.046 -23.685 1.00 68.69 209 ASP A N 1
ATOM 1566 C CA . ASP A 1 209 ? 3.686 23.129 -22.618 1.00 68.69 209 ASP A CA 1
ATOM 1567 C C . ASP A 1 209 ? 4.299 23.123 -21.201 1.00 68.69 209 ASP A C 1
ATOM 1569 O O . ASP A 1 209 ? 3.561 23.156 -20.211 1.00 68.69 209 ASP A O 1
ATOM 1573 N N . ALA A 1 210 ? 5.633 23.180 -21.076 1.00 67.44 210 ALA A N 1
ATOM 1574 C CA . ALA A 1 210 ? 6.329 23.249 -19.789 1.00 67.44 210 ALA A CA 1
ATOM 1575 C C . ALA A 1 210 ? 6.061 24.581 -19.064 1.00 67.44 210 ALA A C 1
ATOM 1577 O O . ALA A 1 210 ? 6.811 25.551 -19.207 1.00 67.44 210 ALA A O 1
ATOM 1578 N N . ASN A 1 211 ? 5.006 24.624 -18.248 1.00 60.81 211 ASN A N 1
ATOM 1579 C CA . ASN A 1 211 ? 4.736 25.684 -17.270 1.00 60.81 211 ASN A CA 1
ATOM 1580 C C . ASN A 1 211 ? 4.589 25.122 -15.852 1.00 60.81 211 ASN A C 1
ATOM 1582 O O . ASN A 1 211 ? 3.796 24.176 -15.654 1.00 60.81 211 ASN A O 1
#

Radius of gyration: 21.85 Å; chains: 1; bounding box: 48×41×68 Å

Foldseek 3Di:
DKDKDKDKDFFDLAKAQDQPLAAFQKKWKWWPDDPFIKIWIAGCCLCVVCVAQASQTWIQTRPPRDIHHHHPLRHKDWAFPPVPLPPAAEDDQWPVDKWAADDSRDFTHKYAYDPPAPAPSQKMKGWHFIDIFHRDDWNDDNDAQDWDDGPRIIIGIHDPVSRPRGRTYMMTHSNVGDGRTMMIMMGMHDPDDDDLPDQPPVPVSDRPPDD

Sequence (211 aa):
MNKIKVGHYEADDGIVNLPLGFIPDVIDMDEVGTTNPDHIRWYRAQETDEASGSQEGMITNGADGVITKLGDAAGITAYDTGTQAPTINEWTTARATAATARTATAAGTYIKPTVSSPTDRGAIFECVTAGTGGGTEPTWPDAVDENVTDNSVVWKRVDRSRERIGYQ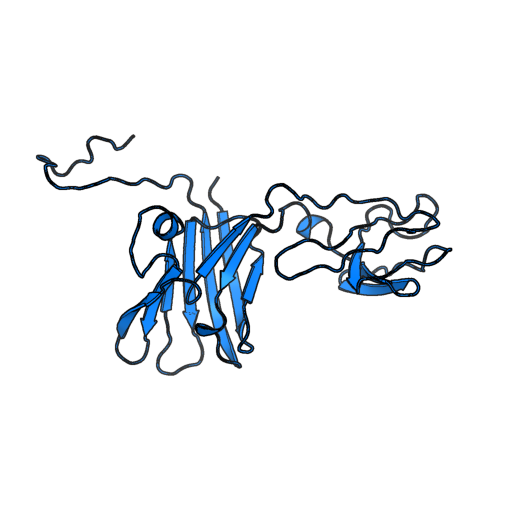GIVIAAALNTNGQEWYYEAKQANQSIDHGDVDGWTDGIDPDAN

pLDDT: mean 84.29, std 11.7, range [47.97, 97.88]

Secondary structure (DSSP, 8-state):
--EEEEEEEE--SS-EEEE-SS--SEEEEEEESSSS--EEEEEGGGGTTT-TT-TT-EEE-TTT--EEE--TTSSEEEEE-TT----EEEP-S---SPBPPP-SSS---EEE--TT-SS-TT-EEEEEE-B---SS-----SSTT-EEEETTEEEEEE-TTTSTT-SEEEEE-GGG--TT-EEEEEEEE-S--------TT-TTS--TT--